Protein AF-A0A7S3X8G5-F1 (afdb_monomer)

pLDDT: mean 79.7, std 17.06, range [32.06, 96.5]

Sequence (327 aa):
LAQGASHHAYPKPAHAQDDRLRTMAAVHSAGEETVAVVGGSGEEDLMKAVREYRTDPYFCTADAASSALKWLKAKKTAVTSWPIVLAMLLAGARMSIVGDYGSDANVGLTLRQAGNPIWGTIVLSLMPLPYIALTAVLANYASKRLADRGCPRAVSKAVWVVTGVPFLLVADLYLNIRYMFTNPKSTSTYHYLHLRKITELIEALPQVLLQAYIGLRMWNPWDMFPQVRGASVNPVALLMSLLLSAMSIYDAETFVTKFARRQSGGDWRAFIGKMVHLGEGLAPSGIQEAMDKQRVAVCDFDLSGVRVREIQSLGRTVRASEAIQEV

Secondary structure (DSSP, 8-state):
--------PPPPPPGGGHHHHHHHHHHHHTTSS------SHHHHHHHHHHHHHHH-HHHHHHHHHHHHHHHHHHHHHHHHTSHHHHHHHHHHHHHHHHHHHHHHHHHHHHHHHTT-HHHHHHHHHHTTHHHHHHHHHHHHHHHHHHHTTT--HHHHHHHHHHHHHHHHHHHHHHHHHHTSSS--SSHHHHHHHHHHHHHHHHHHHHHHHHHHHHHHHHH-GGG-SPPPPSPPPPHHHHHHHHHHHHHHHHHHHHHHHHHHHHHSTT-HHHHHHHHHTTTTTSPPHHHHHHHHT-S--------TT--HHHHHHHHHHHHT-HHHHT-

Mean predicted aligned error: 11.93 Å

Radius of gyration: 26.75 Å; Cα contacts (8 Å, |Δi|>4): 257; chains: 1; bounding box: 52×82×82 Å

Organism: NCBI:txid141414

Nearest PDB structures (foldseek):
  3ogh-assembly1_A  TM=2.977E-01  e=5.020E+00  Escherichia coli O6
  7dur-assembly1_R  TM=2.139E-01  e=2.484E+00  Homo sapiens
  7evm-assembly1_R  TM=2.260E-01  e=5.020E+00  Homo sapiens

Foldseek 3Di:
DDDDDDDPDDDDPDCPPVVVVVVVVCVVVVPDDDPPDPDDDPVVVVVVVVVCCVPDPVNVVVVVVVVVVVVVVVVVLVQCLDLVNVLVVLLCVLVLVVVLLVLLLVLLVQCVVFVNNVLSVVSVVLSLQLQLVLLVLLLVVQLVVVVVVPDDSVVSSVCSNVCRSVVVVVVSVVLSVVCNRHQDQDLLSNLSVLLSLLSLLSSLVVLLVSLVVLLCQCVCVPVPHDHDHGDDDDVVSSVVSNVSSVVSVVVSVCVLQLQCCQQVVRPSVVVSNCSSNSNPLAAGPVQLVVLVSQDDPPPPDDCVPPDPSNVVSVVSNCVPRPSNVVD

Solvent-accessible surface area (backbone atoms only — not comparable to full-atom values): 18096 Å² total; per-residue (Å²): 139,88,85,83,83,79,81,81,77,76,82,77,83,78,64,77,70,55,55,58,52,49,53,53,47,50,68,62,57,64,74,79,68,81,90,73,88,74,76,79,58,66,62,54,52,50,53,48,52,53,47,51,52,70,66,35,67,67,51,54,49,50,50,51,50,52,50,50,51,51,50,50,48,52,49,50,51,57,54,55,62,36,68,66,51,38,23,49,51,42,30,48,63,40,47,44,56,59,46,47,58,51,48,45,49,49,52,14,50,48,31,36,76,22,67,37,50,68,62,12,48,51,50,53,62,35,69,56,41,25,41,51,51,48,35,60,64,32,39,67,50,53,15,47,61,42,27,79,72,76,39,58,55,70,58,30,41,55,50,41,70,73,48,28,43,66,50,50,54,53,50,48,54,51,48,39,64,75,38,26,61,46,82,61,87,48,46,45,58,43,27,43,58,51,45,51,48,51,32,38,45,72,28,32,53,62,45,37,55,50,50,52,49,50,50,50,50,71,68,28,70,90,66,77,46,82,82,73,75,60,63,78,73,60,64,66,60,54,50,52,49,40,52,51,32,51,50,50,44,52,51,34,51,52,47,51,55,54,50,13,41,30,56,46,75,52,38,54,68,64,34,50,57,27,33,53,56,31,32,62,61,44,49,57,54,69,57,54,52,52,62,74,61,64,68,77,89,80,74,91,65,90,59,90,85,60,51,72,57,19,52,54,17,38,54,40,33,54,74,66,32,64,73,61,75,77,108

Structure (mmCIF, N/CA/C/O backbone):
data_AF-A0A7S3X8G5-F1
#
_entry.id   AF-A0A7S3X8G5-F1
#
loop_
_atom_site.group_PDB
_atom_site.id
_atom_site.type_symbol
_atom_site.label_atom_id
_atom_site.label_alt_id
_atom_site.label_comp_id
_atom_site.label_asym_id
_atom_site.label_entity_id
_atom_site.label_seq_id
_atom_site.pdbx_PDB_ins_code
_atom_site.Cartn_x
_atom_site.Cartn_y
_atom_site.Cartn_z
_atom_site.occupancy
_atom_site.B_iso_or_equiv
_atom_site.auth_seq_id
_atom_site.auth_comp_id
_atom_site.auth_asym_id
_atom_site.auth_atom_id
_atom_site.pdbx_PDB_model_num
ATOM 1 N N . LEU A 1 1 ? 8.147 -10.515 54.622 1.00 42.47 1 LEU A N 1
ATOM 2 C CA . LEU A 1 1 ? 9.484 -10.558 53.993 1.00 42.47 1 LEU A CA 1
ATOM 3 C C . LEU A 1 1 ? 9.455 -9.640 52.788 1.00 42.47 1 LEU A C 1
ATOM 5 O O . LEU A 1 1 ? 8.848 -9.963 51.778 1.00 42.47 1 LEU A O 1
ATOM 9 N N . ALA A 1 2 ? 9.969 -8.434 53.005 1.00 39.06 2 ALA A N 1
ATOM 10 C CA . ALA A 1 2 ? 10.054 -7.354 52.040 1.00 39.06 2 ALA A CA 1
ATOM 11 C C . ALA A 1 2 ? 11.309 -7.519 51.174 1.00 39.06 2 ALA A C 1
ATOM 13 O O . ALA A 1 2 ? 12.349 -7.878 51.714 1.00 39.06 2 ALA A O 1
ATOM 14 N N . GLN A 1 3 ? 11.182 -7.244 49.875 1.00 33.09 3 GLN A N 1
ATOM 15 C CA . GLN A 1 3 ? 12.215 -6.925 48.871 1.00 33.09 3 GLN A CA 1
ATOM 16 C C . GLN A 1 3 ? 11.437 -6.839 47.545 1.00 33.09 3 GLN A C 1
ATOM 18 O O . GLN A 1 3 ? 10.678 -7.744 47.227 1.00 33.09 3 GLN A O 1
ATOM 23 N N . GLY A 1 4 ? 11.429 -5.776 46.751 1.00 35.31 4 GLY A N 1
ATOM 24 C CA . GLY A 1 4 ? 12.437 -4.762 46.478 1.00 35.31 4 GLY A CA 1
ATOM 25 C C . GLY A 1 4 ? 12.380 -4.548 44.963 1.00 35.31 4 GLY A C 1
ATOM 26 O O . GLY A 1 4 ? 13.260 -5.003 44.246 1.00 35.31 4 GLY A O 1
ATOM 27 N N . ALA A 1 5 ? 11.274 -3.983 44.461 1.00 33.75 5 ALA A N 1
ATOM 28 C CA . ALA A 1 5 ? 11.081 -3.754 43.032 1.00 33.75 5 ALA A CA 1
ATOM 29 C C . ALA A 1 5 ? 11.684 -2.396 42.658 1.00 33.75 5 ALA A C 1
ATOM 31 O O . ALA A 1 5 ? 11.150 -1.340 42.999 1.00 33.75 5 ALA A O 1
ATOM 32 N N . SER A 1 6 ? 12.834 -2.446 41.992 1.00 32.19 6 SER A N 1
ATOM 33 C CA . SER A 1 6 ? 13.517 -1.297 41.418 1.00 32.19 6 SER A CA 1
ATOM 34 C C . SER A 1 6 ? 12.653 -0.653 40.330 1.00 32.19 6 SER A C 1
ATOM 36 O O . SER A 1 6 ? 12.310 -1.258 39.314 1.00 32.19 6 SER A O 1
ATOM 38 N N . HIS A 1 7 ? 12.301 0.613 40.540 1.00 32.06 7 HIS A N 1
ATOM 39 C CA . HIS A 1 7 ? 11.701 1.456 39.516 1.00 32.06 7 HIS A CA 1
ATOM 40 C C . HIS A 1 7 ? 12.760 1.810 38.465 1.00 32.06 7 HIS A C 1
ATOM 42 O O . HIS A 1 7 ? 13.589 2.693 38.676 1.00 32.06 7 HIS A O 1
ATOM 48 N N . HIS A 1 8 ? 12.719 1.148 37.308 1.00 35.00 8 HIS A N 1
ATOM 49 C CA . HIS A 1 8 ? 13.376 1.659 36.108 1.00 35.00 8 HIS A CA 1
ATOM 50 C C . HIS A 1 8 ? 12.571 2.847 35.573 1.00 35.00 8 HIS A C 1
ATOM 52 O O . HIS A 1 8 ? 11.513 2.694 34.961 1.00 35.00 8 HIS A O 1
ATOM 58 N N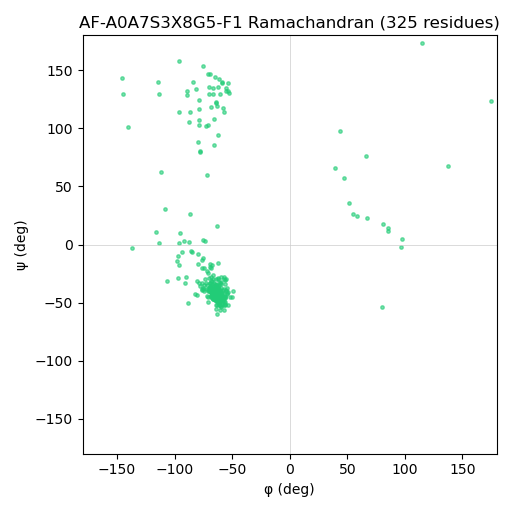 . ALA A 1 9 ? 13.074 4.048 35.854 1.00 33.50 9 ALA A N 1
ATOM 59 C CA . ALA A 1 9 ? 12.610 5.286 35.256 1.00 33.50 9 ALA A CA 1
ATOM 60 C C . ALA A 1 9 ? 12.897 5.265 33.746 1.00 33.50 9 ALA A C 1
ATOM 62 O O . ALA A 1 9 ? 14.043 5.127 33.318 1.00 33.50 9 ALA A O 1
ATOM 63 N N . TYR A 1 10 ? 11.848 5.408 32.939 1.00 32.09 10 TYR A N 1
ATOM 64 C CA . TYR A 1 10 ? 11.986 5.703 31.517 1.00 32.09 10 TYR A CA 1
ATOM 65 C C . TYR A 1 10 ? 12.583 7.111 31.350 1.00 32.09 10 TYR A C 1
ATOM 67 O O . TYR A 1 10 ? 12.112 8.042 32.014 1.00 32.09 10 TYR A O 1
ATOM 75 N N . PRO A 1 11 ? 13.575 7.313 30.465 1.00 35.84 11 PRO A N 1
ATOM 76 C CA . PRO A 1 11 ? 14.042 8.652 30.144 1.00 35.84 11 PRO A CA 1
ATOM 77 C C . PRO A 1 11 ? 12.906 9.428 29.466 1.00 35.84 11 PRO A C 1
ATOM 79 O O . PRO A 1 11 ? 12.351 8.996 28.453 1.00 35.84 11 PRO A O 1
ATOM 82 N N . LYS A 1 12 ? 12.544 10.576 30.055 1.00 39.12 12 LYS A N 1
ATOM 83 C CA . LYS A 1 12 ? 11.663 11.570 29.431 1.00 39.12 12 LYS A CA 1
ATOM 84 C C . LYS A 1 12 ? 12.257 11.966 28.069 1.00 39.12 12 LYS A C 1
ATOM 86 O O . LYS A 1 12 ? 13.448 12.279 28.019 1.00 39.12 12 LYS A O 1
ATOM 91 N N . PRO A 1 13 ? 11.471 11.991 26.981 1.00 41.75 13 PRO A N 1
ATOM 92 C CA . PRO A 1 13 ? 11.935 12.551 25.720 1.00 41.75 13 PRO A CA 1
ATOM 93 C C . PRO A 1 13 ? 12.251 14.043 25.898 1.00 41.75 13 PRO A C 1
ATOM 95 O O . PRO A 1 13 ? 11.521 1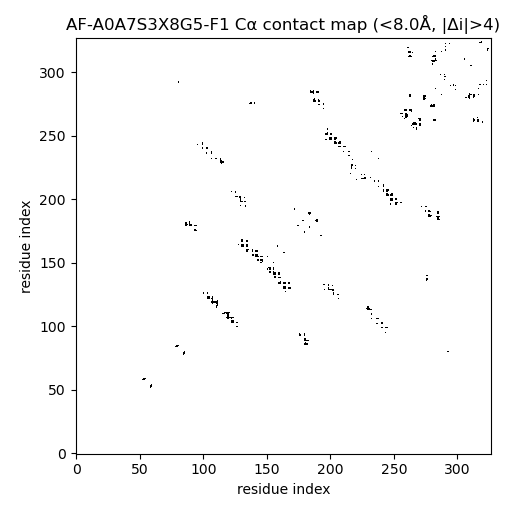4.776 26.564 1.00 41.75 13 PRO A O 1
ATOM 98 N N . ALA A 1 14 ? 13.387 14.445 25.334 1.00 41.97 14 ALA A N 1
ATOM 99 C CA . ALA A 1 14 ? 14.007 15.751 25.482 1.00 41.97 14 ALA A CA 1
ATOM 100 C C . ALA A 1 14 ? 13.108 16.919 25.027 1.00 41.97 14 ALA A C 1
ATOM 102 O O . ALA A 1 14 ? 12.450 16.867 23.989 1.00 41.97 14 ALA A O 1
ATOM 103 N N . HIS A 1 15 ? 13.167 17.998 25.809 1.00 43.31 15 HIS A N 1
ATOM 104 C CA . HIS A 1 15 ? 12.398 19.249 25.767 1.00 43.31 15 HIS A CA 1
ATOM 105 C C . HIS A 1 15 ? 12.563 20.144 24.514 1.00 43.31 15 HIS A C 1
ATOM 107 O O . HIS A 1 15 ? 12.133 21.293 24.526 1.00 43.31 15 HIS A O 1
ATOM 113 N N . ALA A 1 16 ? 13.107 19.659 23.396 1.00 46.16 16 ALA A N 1
ATOM 114 C CA . ALA A 1 16 ? 13.434 20.530 22.256 1.00 46.16 16 ALA A CA 1
ATOM 115 C C . ALA A 1 16 ? 12.208 21.105 21.508 1.00 46.16 16 ALA A C 1
ATOM 117 O O . ALA A 1 16 ? 12.325 22.100 20.795 1.00 46.16 16 ALA A O 1
ATOM 118 N N . GLN A 1 17 ? 11.024 20.502 21.660 1.00 41.72 17 GLN A N 1
ATOM 119 C CA . GLN A 1 17 ? 9.782 20.989 21.040 1.00 41.72 17 GLN A CA 1
ATOM 120 C C . GLN A 1 17 ? 8.943 21.872 21.980 1.00 41.72 17 GLN A C 1
ATOM 122 O O . GLN A 1 17 ? 8.104 22.641 21.514 1.00 41.72 17 GLN A O 1
ATOM 127 N N . ASP A 1 18 ? 9.213 21.793 23.285 1.00 44.59 18 ASP A N 1
ATOM 128 C CA . ASP A 1 18 ? 8.508 22.537 24.333 1.00 44.59 18 ASP A CA 1
ATOM 129 C C . ASP A 1 18 ? 9.026 23.981 24.433 1.00 44.59 18 ASP A C 1
ATOM 131 O O . ASP A 1 18 ? 8.248 24.900 24.674 1.00 44.59 18 ASP A O 1
ATOM 135 N N . ASP A 1 19 ? 10.311 24.217 24.145 1.00 42.78 19 ASP A N 1
ATOM 136 C CA . ASP A 1 19 ? 10.890 25.567 24.194 1.00 42.78 19 ASP A CA 1
ATOM 137 C C . ASP A 1 19 ? 10.368 26.473 23.070 1.00 42.78 19 ASP A C 1
ATOM 139 O O . ASP A 1 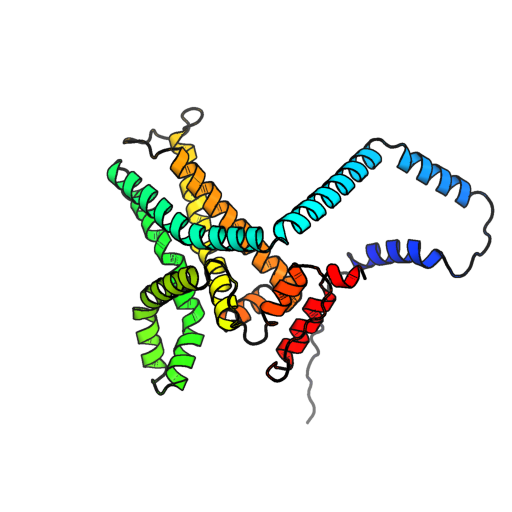19 ? 10.061 27.638 23.311 1.00 42.78 19 ASP A O 1
ATOM 143 N N . ARG A 1 20 ? 10.144 25.958 21.853 1.00 45.12 20 ARG A N 1
ATOM 144 C CA . ARG A 1 20 ? 9.548 26.764 20.767 1.00 45.12 20 ARG A CA 1
ATOM 145 C C . ARG A 1 20 ? 8.077 27.099 21.014 1.00 45.12 20 ARG A C 1
ATOM 147 O O . ARG A 1 20 ? 7.660 28.216 20.718 1.00 45.12 20 ARG A O 1
ATOM 154 N N . LEU A 1 21 ? 7.308 26.175 21.595 1.00 42.66 21 LEU A N 1
ATOM 155 C CA . LEU A 1 21 ? 5.917 26.434 21.977 1.00 42.66 21 LEU A CA 1
ATOM 156 C C . LEU A 1 21 ? 5.820 27.350 23.202 1.00 42.66 21 LEU A C 1
ATOM 158 O O . LEU A 1 21 ? 4.929 28.188 23.234 1.00 42.66 21 LEU A O 1
ATOM 162 N N . ARG A 1 22 ? 6.766 27.290 24.149 1.00 44.03 22 ARG A N 1
ATOM 163 C CA . ARG A 1 22 ? 6.877 28.275 25.237 1.00 44.03 22 ARG A CA 1
ATOM 164 C C . ARG A 1 22 ? 7.293 29.654 24.744 1.00 44.03 22 ARG A C 1
ATOM 166 O O . ARG A 1 22 ? 6.781 30.634 25.264 1.00 44.03 22 ARG A O 1
ATOM 173 N N . THR A 1 23 ? 8.141 29.747 23.719 1.00 46.59 23 THR A N 1
ATOM 174 C CA . THR A 1 23 ? 8.515 31.052 23.147 1.00 46.59 23 THR A CA 1
ATOM 175 C C . THR A 1 23 ? 7.339 31.668 22.383 1.00 46.59 23 THR A C 1
ATOM 177 O O . THR A 1 23 ? 7.070 32.852 22.533 1.00 46.59 23 THR A O 1
ATOM 180 N N . MET A 1 24 ? 6.568 30.874 21.626 1.00 39.62 24 MET A N 1
ATOM 181 C CA . MET A 1 24 ? 5.374 31.380 20.930 1.00 39.62 24 MET A CA 1
ATOM 182 C C . MET A 1 24 ? 4.187 31.643 21.869 1.00 39.62 24 MET A C 1
ATOM 184 O O . MET A 1 24 ? 3.473 32.622 21.675 1.00 39.62 24 MET A O 1
ATOM 188 N N . ALA A 1 25 ? 4.002 30.832 22.916 1.00 40.81 25 ALA A N 1
ATOM 189 C CA . ALA A 1 25 ? 3.007 31.093 23.953 1.00 40.81 25 ALA A CA 1
ATOM 190 C C . ALA A 1 25 ? 3.382 32.308 24.813 1.00 40.81 25 ALA A C 1
ATOM 192 O O . ALA A 1 25 ? 2.489 33.054 25.178 1.00 40.81 25 ALA A O 1
ATOM 193 N N . ALA A 1 26 ? 4.669 32.573 25.064 1.00 40.16 26 ALA A N 1
ATOM 194 C CA . ALA A 1 26 ? 5.109 33.800 25.734 1.00 40.16 26 ALA A CA 1
ATOM 195 C C . ALA A 1 26 ? 4.870 35.056 24.877 1.00 40.16 26 ALA A C 1
ATOM 197 O O . ALA A 1 26 ? 4.559 36.108 25.420 1.00 40.16 26 ALA A O 1
ATOM 198 N N . VAL A 1 27 ? 4.937 34.951 23.545 1.00 46.59 27 VAL A N 1
ATOM 199 C CA . VAL A 1 27 ? 4.591 36.067 22.643 1.00 46.59 27 VAL A CA 1
ATOM 200 C C . VAL A 1 27 ? 3.076 36.306 22.583 1.00 46.59 27 VAL A C 1
ATOM 202 O O . VAL A 1 27 ? 2.652 37.445 22.422 1.00 46.59 27 VAL A O 1
ATOM 205 N N . HIS A 1 28 ? 2.250 35.270 22.769 1.00 42.25 28 HIS A N 1
ATOM 206 C CA . HIS A 1 28 ? 0.788 35.410 22.785 1.00 42.25 28 HIS A CA 1
ATOM 207 C C . HIS A 1 28 ? 0.186 35.677 24.177 1.00 42.25 28 HIS A C 1
ATOM 209 O O . HIS A 1 28 ? -0.856 36.320 24.256 1.00 42.25 28 HIS A O 1
ATOM 215 N N . SER A 1 29 ? 0.819 35.233 25.269 1.00 39.72 29 SER A N 1
ATOM 216 C CA . SER A 1 29 ? 0.350 35.456 26.648 1.00 39.72 29 SER A CA 1
ATOM 217 C C . SER A 1 29 ? 0.954 36.698 27.311 1.00 39.72 29 SER A C 1
ATOM 219 O O . SER A 1 29 ? 0.519 37.064 28.396 1.00 39.72 29 SER A O 1
ATOM 221 N N . ALA A 1 30 ? 1.917 37.372 26.674 1.00 44.12 30 ALA A N 1
ATOM 222 C CA . ALA A 1 30 ? 2.366 38.708 27.082 1.00 44.12 30 ALA A CA 1
ATOM 223 C C . ALA A 1 30 ? 1.369 39.819 26.684 1.00 44.12 30 ALA A C 1
ATOM 225 O O . ALA A 1 30 ? 1.646 40.998 26.887 1.00 44.12 30 ALA A O 1
ATOM 226 N N . GLY A 1 31 ? 0.218 39.452 26.108 1.00 43.16 31 GLY A N 1
ATOM 227 C CA . GLY A 1 31 ? -0.835 40.384 25.720 1.00 43.16 31 GLY A CA 1
ATOM 228 C C . GLY A 1 31 ? -1.745 40.850 26.858 1.00 43.16 31 GLY A C 1
ATOM 229 O O . GLY A 1 31 ? -2.424 41.853 26.663 1.00 43.16 31 GLY A O 1
ATOM 230 N N . GLU A 1 32 ? -1.787 40.176 28.017 1.00 50.34 32 GLU A N 1
ATOM 231 C CA . GLU A 1 32 ? -2.853 40.461 28.999 1.00 50.34 32 GLU A CA 1
ATOM 232 C C . GLU A 1 32 ? -2.472 40.557 30.482 1.00 50.34 32 GLU A C 1
ATOM 234 O O . GLU A 1 32 ? -3.331 40.960 31.259 1.00 50.34 32 GLU A O 1
ATOM 239 N N . GLU A 1 33 ? -1.228 40.339 30.924 1.00 47.03 33 GLU A N 1
ATOM 240 C CA . GLU A 1 33 ? -0.902 40.623 32.333 1.00 47.03 33 GLU A CA 1
ATOM 241 C C . GLU A 1 33 ? 0.523 41.156 32.539 1.00 47.03 33 GLU A C 1
ATOM 243 O O . GLU A 1 33 ? 1.494 40.601 32.035 1.00 47.03 33 GLU A O 1
ATOM 248 N N . THR A 1 34 ? 0.579 42.272 33.282 1.00 41.41 34 THR A N 1
ATOM 249 C CA . THR A 1 34 ? 1.734 43.062 33.754 1.00 41.41 34 THR A CA 1
ATOM 250 C C . THR A 1 34 ? 2.597 43.795 32.716 1.00 41.41 34 THR A C 1
ATOM 252 O O . THR A 1 34 ? 3.775 43.512 32.504 1.00 41.41 34 THR A O 1
ATOM 255 N N . VAL A 1 35 ? 2.049 44.912 32.219 1.00 41.59 35 VAL A N 1
ATOM 256 C CA . VAL A 1 35 ? 2.829 46.070 31.748 1.00 41.59 35 VAL A CA 1
ATOM 257 C C . VAL A 1 35 ? 3.552 46.703 32.946 1.00 41.59 35 VAL A C 1
ATOM 259 O O . VAL A 1 35 ? 3.067 47.638 33.581 1.00 41.59 35 VAL A O 1
ATOM 262 N N . ALA A 1 36 ? 4.729 46.175 33.278 1.00 42.06 36 ALA A N 1
ATOM 263 C CA . ALA A 1 36 ? 5.750 46.957 33.958 1.00 42.06 36 ALA A CA 1
ATOM 264 C C . ALA A 1 36 ? 6.425 47.831 32.895 1.00 42.06 36 ALA A C 1
ATOM 266 O O . ALA A 1 36 ? 7.155 47.339 32.037 1.00 42.06 36 ALA A O 1
ATOM 267 N N . VAL A 1 37 ? 6.123 49.129 32.935 1.00 48.62 37 VAL A N 1
ATOM 268 C CA . VAL A 1 37 ? 6.710 50.159 32.074 1.00 48.62 37 VAL A CA 1
ATOM 269 C C . VAL A 1 37 ? 8.218 50.227 32.340 1.00 48.62 37 VAL A C 1
ATOM 271 O O . VAL A 1 37 ? 8.671 50.904 33.260 1.00 48.62 37 VAL A O 1
ATOM 274 N N . VAL A 1 38 ? 8.999 49.509 31.533 1.00 43.53 38 VAL A N 1
ATOM 275 C CA . VAL A 1 38 ? 10.427 49.768 31.329 1.00 43.53 38 VAL A CA 1
ATOM 276 C C . VAL A 1 38 ? 10.523 50.606 30.059 1.00 43.53 38 VAL A C 1
ATOM 278 O O . VAL A 1 38 ? 10.113 50.178 28.984 1.00 43.53 38 VAL A O 1
ATOM 281 N N . GLY A 1 39 ? 10.960 51.852 30.221 1.00 42.06 39 GLY A N 1
ATOM 282 C CA . GLY A 1 39 ? 10.804 52.908 29.229 1.00 42.06 39 GLY A CA 1
ATOM 283 C C . GLY A 1 39 ? 11.551 52.711 27.904 1.00 42.06 39 GLY A C 1
ATOM 284 O O . GLY A 1 39 ? 12.696 52.273 27.864 1.00 42.06 39 GLY A O 1
ATOM 285 N N . GLY A 1 40 ? 10.900 53.168 26.834 1.00 55.50 40 GLY A N 1
ATOM 286 C CA . GLY A 1 40 ? 11.496 53.962 25.754 1.00 55.50 40 GLY A CA 1
ATOM 287 C C . GLY A 1 40 ? 12.287 53.236 24.667 1.00 55.50 40 GLY A C 1
ATOM 288 O O . GLY A 1 40 ? 11.990 53.439 23.498 1.00 55.50 40 GLY A O 1
ATOM 289 N N . SER A 1 41 ? 13.283 52.413 25.001 1.00 59.59 41 SER A N 1
ATOM 290 C CA . SER A 1 41 ? 14.211 51.874 23.987 1.00 59.59 41 SER A CA 1
ATOM 291 C C . SER A 1 41 ? 13.778 50.532 23.390 1.00 59.59 41 SER A C 1
ATOM 293 O O . SER A 1 41 ? 13.999 50.279 22.211 1.00 59.59 41 SER A O 1
ATOM 295 N N . GLY A 1 42 ? 13.110 49.677 24.172 1.00 64.06 42 GLY A N 1
ATOM 296 C CA . GLY A 1 42 ? 12.709 48.341 23.711 1.00 64.06 42 GLY A CA 1
ATOM 297 C C . GLY A 1 42 ? 11.595 48.348 22.660 1.00 64.06 42 GLY A C 1
ATOM 298 O O . GLY A 1 42 ? 11.539 47.458 21.814 1.00 64.06 42 GLY A O 1
ATOM 299 N N . GLU A 1 43 ? 10.722 49.356 22.685 1.00 72.94 43 GLU A N 1
ATOM 300 C CA . GLU A 1 43 ? 9.611 49.473 21.735 1.00 72.94 43 GLU A CA 1
ATOM 301 C C . GLU A 1 43 ? 10.089 49.963 20.361 1.00 72.94 43 GLU A C 1
ATOM 303 O O . GLU A 1 43 ? 9.656 49.439 19.334 1.00 72.94 43 GLU A O 1
ATOM 308 N N . GLU A 1 44 ? 11.047 50.896 20.327 1.00 79.50 44 GLU A N 1
ATOM 309 C CA . GLU A 1 44 ? 11.676 51.350 19.083 1.00 79.50 44 GLU A CA 1
ATOM 310 C C . GLU A 1 44 ? 12.516 50.246 18.432 1.00 79.50 44 GLU A C 1
ATOM 312 O O . GLU A 1 44 ? 12.412 50.038 17.221 1.00 79.50 44 GLU A O 1
ATOM 317 N N . ASP A 1 45 ? 13.276 49.484 19.224 1.00 78.44 45 ASP A N 1
ATOM 318 C CA . ASP A 1 45 ? 14.068 48.355 18.728 1.00 78.44 45 ASP A CA 1
ATOM 319 C C . ASP A 1 45 ? 13.178 47.217 18.202 1.00 78.44 45 ASP A C 1
ATOM 321 O O . ASP A 1 45 ? 13.450 46.656 17.136 1.00 78.44 45 ASP A O 1
ATOM 325 N N . LEU A 1 46 ? 12.063 46.919 18.879 1.00 74.81 46 LEU A N 1
ATOM 326 C CA . LEU A 1 46 ? 11.068 45.957 18.398 1.00 74.81 46 LEU A CA 1
ATOM 327 C C . LEU A 1 46 ? 10.406 46.440 17.101 1.00 74.81 46 LEU A C 1
ATOM 329 O O . LEU A 1 46 ? 10.289 45.676 16.143 1.00 74.81 46 LEU A O 1
ATOM 333 N N . MET A 1 47 ? 10.004 47.712 17.033 1.00 80.19 47 MET A N 1
ATOM 334 C CA . MET A 1 47 ? 9.404 48.301 15.832 1.00 80.19 47 MET A CA 1
ATOM 335 C C . MET A 1 47 ? 10.382 48.329 14.658 1.00 80.19 47 MET A C 1
ATOM 337 O O . MET A 1 47 ? 9.975 48.100 13.516 1.00 80.19 47 MET A O 1
ATOM 341 N N . LYS A 1 48 ? 11.672 48.561 14.919 1.00 84.25 48 LYS A N 1
ATOM 342 C CA . LYS A 1 48 ? 12.732 48.488 13.912 1.00 84.25 48 LYS A CA 1
ATOM 343 C C . LYS A 1 48 ? 12.953 47.054 13.435 1.00 84.25 48 LYS A C 1
ATOM 345 O O . LYS A 1 48 ? 12.965 46.841 12.227 1.00 84.25 48 LYS A O 1
ATOM 350 N N . ALA A 1 49 ? 13.007 46.075 14.338 1.00 76.94 49 ALA A N 1
ATOM 351 C CA . ALA A 1 49 ? 13.123 44.659 13.987 1.00 76.94 49 ALA A CA 1
ATOM 352 C C . ALA A 1 49 ? 11.910 44.152 13.184 1.00 76.94 49 ALA A C 1
ATOM 354 O O . ALA A 1 49 ? 12.073 43.443 12.195 1.00 76.94 49 ALA A O 1
ATOM 355 N N . VAL A 1 50 ? 10.687 44.562 13.544 1.00 77.25 50 VAL A N 1
ATOM 356 C CA . VAL A 1 50 ? 9.467 44.252 12.776 1.00 77.25 50 VAL A CA 1
ATOM 357 C C . VAL A 1 50 ? 9.497 44.919 11.401 1.00 77.25 50 VAL A C 1
ATOM 359 O O . VAL A 1 50 ? 9.052 44.324 10.418 1.00 77.25 50 VAL A O 1
ATOM 362 N N . ARG A 1 51 ? 10.018 46.148 11.305 1.00 83.88 51 ARG A N 1
ATOM 363 C CA . ARG A 1 51 ? 10.149 46.861 10.031 1.00 83.88 51 ARG A CA 1
ATOM 364 C C . ARG A 1 51 ? 11.183 46.184 9.132 1.00 83.88 51 ARG A C 1
ATOM 366 O O . ARG A 1 51 ? 10.851 45.920 7.984 1.00 83.88 51 ARG A O 1
ATOM 373 N N . GLU A 1 52 ? 12.352 45.830 9.665 1.00 81.50 52 GLU A N 1
ATOM 374 C CA . GLU A 1 52 ? 13.396 45.073 8.961 1.00 81.50 52 GLU A CA 1
ATOM 375 C C . GLU A 1 52 ? 12.874 43.709 8.491 1.00 81.50 52 GLU A C 1
ATOM 377 O O . GLU A 1 52 ? 12.990 43.393 7.308 1.00 81.50 52 GLU A O 1
ATOM 382 N N . TYR A 1 53 ? 12.180 42.968 9.363 1.00 74.88 53 TYR A N 1
ATOM 383 C CA . TYR A 1 53 ? 11.529 41.697 9.030 1.00 74.88 53 TYR A CA 1
ATOM 384 C C . TYR A 1 53 ? 10.508 41.831 7.890 1.00 74.88 53 TYR A C 1
ATOM 386 O O . TYR A 1 53 ? 10.466 40.996 6.992 1.00 74.88 53 TYR A O 1
ATOM 394 N N . ARG A 1 54 ? 9.699 42.900 7.889 1.00 74.69 54 ARG A N 1
ATOM 395 C CA . ARG A 1 54 ? 8.709 43.167 6.830 1.00 74.69 54 ARG A CA 1
ATOM 396 C C . ARG A 1 54 ? 9.319 43.662 5.520 1.00 74.69 54 ARG A C 1
ATOM 398 O O . ARG A 1 54 ? 8.639 43.608 4.500 1.00 74.69 54 ARG A O 1
ATOM 405 N N . THR A 1 55 ? 10.539 44.192 5.546 1.00 83.56 55 THR A N 1
ATOM 406 C CA . THR A 1 55 ? 11.232 44.696 4.349 1.00 83.56 55 THR A CA 1
ATOM 407 C C . THR A 1 55 ? 12.220 43.704 3.751 1.00 83.56 55 THR A C 1
ATOM 409 O O . THR A 1 55 ? 12.652 43.911 2.619 1.00 83.56 55 THR A O 1
ATOM 412 N N . ASP A 1 56 ? 12.584 42.645 4.475 1.00 83.81 56 ASP A N 1
ATOM 413 C CA . ASP A 1 56 ? 13.488 41.617 3.972 1.00 83.81 56 ASP A CA 1
ATOM 414 C C . ASP A 1 56 ? 12.806 40.810 2.843 1.00 83.81 56 ASP A C 1
ATOM 416 O O . ASP A 1 56 ? 11.794 40.130 3.073 1.00 83.81 56 ASP A O 1
ATOM 420 N N . PRO A 1 57 ? 13.361 40.829 1.616 1.00 83.00 57 PRO A N 1
ATOM 421 C CA . PRO A 1 57 ? 12.823 40.080 0.484 1.00 83.00 57 PRO A CA 1
ATOM 422 C C . PRO A 1 57 ? 12.698 38.576 0.760 1.00 83.00 57 PRO A C 1
ATOM 424 O O . PRO A 1 57 ? 11.804 37.916 0.221 1.00 83.00 57 PRO A O 1
ATOM 427 N N . TYR A 1 58 ? 13.575 38.013 1.595 1.00 79.50 58 TYR A N 1
ATOM 428 C CA . TYR A 1 58 ? 13.550 36.596 1.938 1.00 79.50 58 TYR A CA 1
ATOM 429 C C . TYR A 1 58 ? 12.322 36.237 2.782 1.00 79.50 58 TYR A C 1
ATOM 431 O O . TYR A 1 58 ? 11.633 35.261 2.485 1.00 79.50 58 TYR A O 1
ATOM 439 N N . PHE A 1 59 ? 11.981 37.048 3.787 1.00 75.75 59 PHE A N 1
ATOM 440 C CA . PHE A 1 59 ? 10.792 36.800 4.607 1.00 75.75 59 PHE A CA 1
ATOM 441 C C . PHE A 1 59 ? 9.503 37.039 3.823 1.00 75.75 59 PHE A C 1
ATOM 443 O O . PHE A 1 59 ? 8.602 36.204 3.880 1.00 75.75 59 PHE A O 1
ATOM 450 N N . CYS A 1 60 ? 9.438 38.081 2.988 1.00 78.50 60 CYS A N 1
ATOM 451 C CA . CYS A 1 60 ? 8.278 38.298 2.121 1.00 78.50 60 CYS A CA 1
ATOM 452 C C . CYS A 1 60 ? 8.054 37.140 1.132 1.00 78.50 60 CYS A C 1
ATOM 454 O O . CYS A 1 60 ? 6.913 36.738 0.898 1.00 78.50 60 CYS A O 1
ATOM 456 N N . THR A 1 61 ? 9.124 36.578 0.556 1.00 82.88 61 THR A N 1
ATOM 457 C CA . THR A 1 61 ? 9.020 35.428 -0.361 1.00 82.88 61 THR A CA 1
ATOM 458 C C . THR A 1 61 ? 8.659 34.137 0.369 1.00 82.88 61 THR A C 1
ATOM 460 O O . THR A 1 61 ? 7.828 33.376 -0.131 1.00 82.88 61 THR A O 1
ATOM 463 N N . ALA A 1 62 ? 9.196 33.908 1.569 1.00 81.31 62 ALA A N 1
ATOM 464 C CA . ALA A 1 62 ? 8.816 32.781 2.419 1.00 81.31 62 ALA A CA 1
ATOM 465 C C . ALA A 1 62 ? 7.345 32.862 2.872 1.00 81.31 62 ALA A C 1
ATOM 467 O O . ALA A 1 62 ? 6.626 31.860 2.811 1.00 81.31 62 ALA A O 1
ATOM 468 N N . ASP A 1 63 ? 6.860 34.046 3.251 1.00 80.88 63 ASP A N 1
ATOM 469 C CA . ASP A 1 63 ? 5.466 34.276 3.643 1.00 80.88 63 ASP A CA 1
ATOM 470 C C . ASP A 1 63 ? 4.504 34.148 2.460 1.00 80.88 63 ASP A C 1
ATOM 472 O O . ASP A 1 63 ? 3.448 33.518 2.584 1.00 80.88 63 ASP A O 1
ATOM 476 N N . ALA A 1 64 ? 4.881 34.664 1.289 1.00 83.50 64 ALA A N 1
ATOM 477 C CA . ALA A 1 64 ? 4.123 34.470 0.058 1.00 83.50 64 ALA A CA 1
ATOM 478 C C . ALA A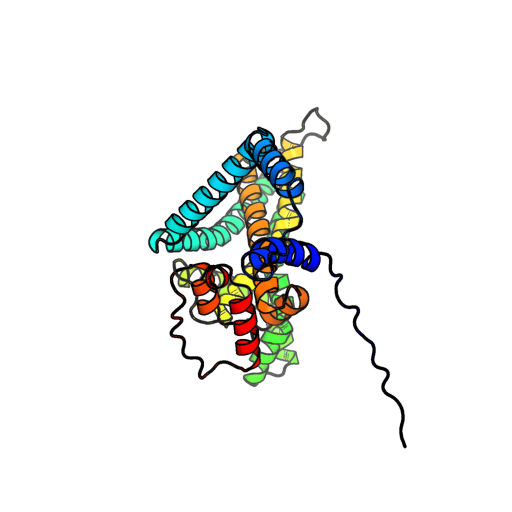 1 64 ? 4.057 32.984 -0.329 1.00 83.50 64 ALA A C 1
ATOM 480 O O . ALA A 1 64 ? 2.978 32.478 -0.644 1.00 83.50 64 ALA A O 1
ATOM 481 N N . ALA A 1 65 ? 5.175 32.254 -0.241 1.00 84.56 65 ALA A N 1
ATOM 482 C CA . ALA A 1 65 ? 5.218 30.818 -0.503 1.00 84.56 65 ALA A CA 1
ATOM 483 C C . ALA A 1 65 ? 4.375 30.027 0.508 1.00 84.56 65 ALA A C 1
ATOM 485 O O . ALA A 1 65 ? 3.621 29.133 0.118 1.00 84.56 65 ALA A O 1
ATOM 486 N N . SER A 1 66 ? 4.440 30.369 1.798 1.00 83.12 66 SER A N 1
ATOM 487 C CA . SER A 1 66 ? 3.637 29.712 2.834 1.00 83.12 66 SER A CA 1
ATOM 488 C C . SER A 1 66 ? 2.140 29.979 2.645 1.00 83.12 66 SER A C 1
ATOM 490 O O . SER A 1 66 ? 1.329 29.059 2.769 1.00 83.12 66 SER A O 1
ATOM 492 N N . SER A 1 67 ? 1.769 31.201 2.256 1.00 83.62 67 SER A N 1
ATOM 493 C CA . SER A 1 67 ? 0.393 31.594 1.942 1.00 83.62 67 SER A CA 1
ATOM 494 C C . SER A 1 67 ? -0.124 30.884 0.691 1.00 83.62 67 SER A C 1
ATOM 496 O O . SER A 1 67 ? -1.230 30.341 0.704 1.00 83.62 67 SER A O 1
ATOM 498 N N . ALA A 1 68 ? 0.695 30.792 -0.360 1.00 84.44 68 ALA A N 1
ATOM 499 C CA . ALA A 1 68 ? 0.377 30.032 -1.565 1.00 84.44 68 ALA A CA 1
ATOM 500 C C . ALA A 1 68 ? 0.199 28.538 -1.257 1.00 84.44 68 ALA A C 1
ATOM 502 O O . ALA A 1 68 ? -0.768 27.927 -1.706 1.00 84.44 68 ALA A O 1
ATOM 503 N N . LEU A 1 69 ? 1.069 27.950 -0.428 1.00 84.88 69 LEU A N 1
ATOM 504 C CA . LEU A 1 69 ? 0.941 26.564 0.025 1.00 84.88 69 LEU A CA 1
ATOM 505 C C . LEU A 1 69 ? -0.331 26.342 0.849 1.00 84.88 69 LEU A C 1
ATOM 507 O O . LEU A 1 69 ? -1.010 25.336 0.646 1.00 84.88 69 LEU A O 1
ATOM 511 N N . LYS A 1 70 ? -0.684 27.264 1.753 1.00 80.75 70 LYS A N 1
ATOM 512 C CA . LYS A 1 70 ? -1.946 27.213 2.510 1.00 80.75 70 LYS A CA 1
ATOM 513 C C . LYS A 1 70 ? -3.150 27.278 1.573 1.00 80.75 70 LYS A C 1
ATOM 515 O O . LYS A 1 70 ? -4.053 26.455 1.694 1.00 80.75 70 LYS A O 1
ATOM 520 N N . TRP A 1 71 ? -3.139 28.188 0.600 1.00 83.25 71 TRP A N 1
ATOM 521 C CA . TRP A 1 71 ? -4.201 28.307 -0.398 1.00 83.25 71 TRP A CA 1
ATOM 522 C C . TRP A 1 71 ? -4.321 27.051 -1.269 1.00 83.25 71 TRP A C 1
ATOM 524 O O . TRP A 1 71 ? -5.424 26.538 -1.454 1.00 83.25 71 TRP A O 1
ATOM 534 N N . LEU A 1 72 ? -3.199 26.498 -1.742 1.00 82.50 72 LEU A N 1
ATOM 535 C CA . LEU A 1 72 ? -3.165 25.248 -2.505 1.00 82.50 72 LEU A CA 1
ATOM 536 C C . LEU A 1 72 ? -3.679 24.070 -1.679 1.00 82.50 72 LEU A C 1
ATOM 538 O O . LEU A 1 72 ? -4.457 23.267 -2.190 1.00 82.50 72 LEU A O 1
ATOM 542 N N . LYS A 1 73 ? -3.298 23.976 -0.399 1.00 77.81 73 LYS A N 1
ATOM 543 C CA . LYS A 1 73 ? -3.836 22.972 0.527 1.00 77.81 73 LYS A CA 1
ATOM 544 C C . LYS A 1 73 ? -5.342 23.138 0.694 1.00 77.81 73 LYS A C 1
ATOM 546 O O . LYS A 1 73 ? -6.059 22.165 0.511 1.00 77.81 73 LYS A O 1
ATOM 551 N N . ALA A 1 74 ? -5.831 24.352 0.943 1.00 76.38 74 ALA A N 1
ATOM 552 C CA . ALA A 1 74 ? -7.260 24.624 1.085 1.00 76.38 74 ALA A CA 1
ATOM 553 C C . ALA A 1 74 ? -8.043 24.280 -0.193 1.00 76.38 74 ALA A C 1
ATOM 555 O O . ALA A 1 74 ? -9.089 23.636 -0.126 1.00 76.38 74 ALA A O 1
ATOM 556 N N . LYS A 1 75 ? -7.517 24.636 -1.373 1.00 83.00 75 LYS A N 1
ATOM 557 C CA . LYS A 1 75 ? -8.102 24.274 -2.672 1.00 83.00 75 LYS A CA 1
ATOM 558 C C . LYS A 1 75 ? -8.090 22.769 -2.907 1.00 83.00 75 LYS A C 1
ATOM 560 O O . LYS A 1 75 ? -9.119 22.226 -3.300 1.00 83.00 75 LYS A O 1
ATOM 565 N N . LYS A 1 76 ? -6.971 22.093 -2.627 1.00 79.69 76 LYS A N 1
ATOM 566 C CA . LYS A 1 76 ? -6.869 20.632 -2.689 1.00 79.69 76 LYS A CA 1
ATOM 567 C C . LYS A 1 76 ? -7.925 20.000 -1.790 1.00 79.69 76 LYS A C 1
ATOM 569 O O . LYS A 1 76 ? -8.716 19.218 -2.296 1.00 79.69 76 LYS A O 1
ATOM 574 N N . THR A 1 77 ? -8.004 20.401 -0.521 1.00 76.25 77 THR A N 1
ATOM 575 C CA . THR A 1 77 ? -9.000 19.907 0.440 1.00 76.25 77 THR A CA 1
ATOM 576 C C . THR A 1 77 ? -10.423 20.141 -0.060 1.00 76.25 77 THR A C 1
ATOM 578 O O . THR A 1 77 ? -11.236 19.219 -0.036 1.00 76.25 77 THR A O 1
ATOM 581 N N . ALA A 1 78 ? -10.722 21.333 -0.584 1.00 77.56 78 ALA A N 1
ATOM 582 C CA . ALA A 1 78 ? -12.035 21.655 -1.132 1.00 77.56 78 ALA A CA 1
ATOM 583 C C . ALA A 1 78 ? -12.410 20.732 -2.302 1.00 77.56 78 ALA A C 1
ATOM 585 O O . ALA A 1 78 ? -13.504 20.171 -2.301 1.00 77.56 78 ALA A O 1
ATOM 586 N N . VAL A 1 79 ? -11.498 20.509 -3.252 1.00 80.62 79 VAL A N 1
ATOM 587 C CA . VAL A 1 79 ? -11.720 19.608 -4.395 1.00 80.62 79 VAL A CA 1
ATOM 588 C C . VAL A 1 79 ? -11.841 18.152 -3.938 1.00 80.62 79 VAL A C 1
ATOM 590 O O . VAL A 1 79 ? -12.787 17.466 -4.315 1.00 80.62 79 VAL A O 1
ATOM 593 N N . THR A 1 80 ? -10.943 17.676 -3.072 1.00 77.12 80 THR A N 1
ATOM 594 C CA . THR A 1 80 ? -10.970 16.293 -2.567 1.00 77.12 80 THR A CA 1
ATOM 595 C C . THR A 1 80 ? -12.147 16.015 -1.633 1.00 77.12 80 THR A C 1
ATOM 597 O O . THR A 1 80 ? -12.474 14.855 -1.397 1.00 77.12 80 THR A O 1
ATOM 600 N N . SER A 1 81 ? -12.799 17.057 -1.106 1.00 73.88 81 SER A N 1
ATOM 601 C CA . SER A 1 81 ? -14.006 16.923 -0.282 1.00 73.88 81 SER A CA 1
ATOM 602 C C . SER A 1 81 ? -15.267 16.620 -1.095 1.00 73.88 81 SER A C 1
ATOM 604 O O . SER A 1 81 ? -16.288 16.246 -0.517 1.00 73.88 81 SER A O 1
ATOM 606 N N . TRP A 1 82 ? -15.229 16.765 -2.425 1.00 82.69 82 TRP A N 1
ATOM 607 C CA . TRP A 1 82 ? -16.381 16.460 -3.268 1.00 82.69 82 TRP A CA 1
ATOM 608 C C . TRP A 1 82 ? -16.627 14.945 -3.294 1.00 82.69 82 TRP A C 1
ATOM 610 O O . TRP A 1 82 ? -15.697 14.198 -3.604 1.00 82.69 82 TRP A O 1
ATOM 620 N N . PRO A 1 83 ? -17.861 14.464 -3.037 1.00 82.94 83 PRO A N 1
ATOM 621 C CA . PRO A 1 83 ? -18.148 13.029 -2.965 1.00 82.94 83 PRO A CA 1
ATOM 622 C C . PRO A 1 83 ? -17.740 12.268 -4.227 1.00 82.94 83 PRO A C 1
ATOM 624 O O . PRO A 1 83 ? -17.193 11.174 -4.138 1.00 82.94 83 PRO A O 1
ATOM 627 N N . ILE A 1 84 ? -17.959 12.876 -5.396 1.00 86.00 84 ILE A N 1
ATOM 628 C CA . ILE A 1 84 ? -17.597 12.301 -6.694 1.00 86.00 84 ILE A CA 1
ATOM 629 C C . ILE A 1 84 ? -16.075 12.198 -6.835 1.00 86.00 84 ILE A C 1
ATOM 631 O O . ILE A 1 84 ? -15.572 11.144 -7.206 1.00 86.00 84 ILE A O 1
ATOM 635 N N . VAL A 1 85 ? -15.334 13.259 -6.498 1.00 83.69 85 VAL A N 1
ATOM 636 C CA . VAL A 1 85 ? -13.864 13.255 -6.563 1.00 83.69 85 VAL A CA 1
ATOM 637 C C . VAL A 1 85 ? -13.298 12.216 -5.604 1.00 83.69 85 VAL A C 1
ATOM 639 O O . VAL A 1 85 ? -12.425 11.447 -5.984 1.00 83.69 85 VAL A O 1
ATOM 642 N N . LEU A 1 86 ? -13.829 12.133 -4.384 1.00 81.56 86 LEU A N 1
ATOM 643 C CA . LEU A 1 86 ? -13.424 11.116 -3.423 1.00 81.56 86 LEU A CA 1
ATOM 644 C C . LEU A 1 86 ? -13.708 9.701 -3.941 1.00 81.56 86 LEU A C 1
ATOM 646 O O . LEU A 1 86 ? -12.836 8.842 -3.856 1.00 81.56 86 LEU A O 1
ATOM 650 N N . ALA A 1 87 ? -14.894 9.459 -4.503 1.00 83.88 87 ALA A N 1
ATOM 651 C CA . ALA A 1 87 ? -15.245 8.170 -5.092 1.00 83.88 87 ALA A CA 1
ATOM 652 C C . ALA A 1 87 ? -14.316 7.809 -6.262 1.00 83.88 87 ALA A C 1
ATOM 654 O O . ALA A 1 87 ? -13.902 6.659 -6.366 1.00 83.88 87 ALA A O 1
ATOM 655 N N . MET A 1 88 ? -13.938 8.780 -7.100 1.00 86.00 88 MET A N 1
ATOM 656 C CA . MET A 1 88 ? -12.969 8.582 -8.184 1.00 86.00 88 MET A CA 1
ATOM 657 C C . MET A 1 88 ? -11.553 8.324 -7.664 1.00 86.00 88 MET A C 1
ATOM 659 O O . MET A 1 88 ? -10.871 7.458 -8.196 1.00 86.00 88 MET A O 1
ATOM 663 N N . LEU A 1 89 ? -11.106 9.034 -6.625 1.00 84.69 89 LEU A N 1
ATOM 664 C CA . LEU A 1 89 ? -9.801 8.803 -5.998 1.00 84.69 89 LEU A CA 1
ATOM 665 C C . LEU A 1 89 ? -9.735 7.418 -5.353 1.00 84.69 89 LEU A C 1
ATOM 667 O O . LEU A 1 89 ? -8.736 6.720 -5.504 1.00 84.69 89 LEU A O 1
ATOM 671 N N . LEU A 1 90 ? -10.811 7.002 -4.678 1.00 83.88 90 LEU A N 1
ATOM 672 C CA . LEU A 1 90 ? -10.943 5.649 -4.146 1.00 83.88 90 LEU A CA 1
ATOM 673 C C . LEU A 1 90 ? -10.910 4.629 -5.282 1.00 83.88 90 LEU A C 1
ATOM 675 O O . LEU A 1 90 ? -10.083 3.727 -5.244 1.00 83.88 90 LEU A O 1
ATOM 679 N N . ALA A 1 91 ? -11.724 4.811 -6.320 1.00 87.25 91 ALA A N 1
ATOM 680 C CA . ALA A 1 91 ? -11.742 3.915 -7.468 1.00 87.25 91 ALA A CA 1
ATOM 681 C C . ALA A 1 91 ? -10.374 3.832 -8.151 1.00 87.25 91 ALA A C 1
ATOM 683 O O . ALA A 1 91 ? -9.924 2.740 -8.475 1.00 87.25 91 ALA A O 1
ATOM 684 N N . GLY A 1 92 ? -9.678 4.959 -8.302 1.00 85.38 92 GLY A N 1
ATOM 685 C CA . GLY A 1 92 ? -8.315 5.021 -8.819 1.00 85.38 92 GLY A CA 1
ATOM 686 C C . GLY A 1 92 ? -7.338 4.226 -7.958 1.00 85.38 92 GLY A C 1
ATOM 687 O O . GLY A 1 92 ? -6.615 3.396 -8.491 1.00 85.38 92 GLY A O 1
ATOM 688 N N . ALA A 1 93 ? -7.375 4.396 -6.633 1.00 83.88 93 ALA A N 1
ATOM 689 C CA . ALA A 1 93 ? -6.529 3.648 -5.700 1.00 83.88 93 ALA A CA 1
ATOM 690 C C . ALA A 1 93 ? -6.858 2.142 -5.637 1.00 83.88 93 ALA A C 1
ATOM 692 O O . ALA A 1 93 ? -6.006 1.332 -5.285 1.00 83.88 93 ALA A O 1
ATOM 693 N N . ARG A 1 94 ? -8.099 1.743 -5.945 1.00 87.31 94 ARG A N 1
ATOM 694 C CA . ARG A 1 94 ? -8.512 0.328 -6.019 1.00 87.31 94 ARG A CA 1
ATOM 695 C C . ARG A 1 94 ? -8.146 -0.291 -7.367 1.00 87.31 94 ARG A C 1
ATOM 697 O O . ARG A 1 94 ? -7.628 -1.403 -7.405 1.00 87.31 94 ARG A O 1
ATOM 704 N N . MET A 1 95 ? -8.357 0.444 -8.463 1.00 86.75 95 MET A N 1
ATOM 705 C CA . MET A 1 95 ? -7.912 0.046 -9.801 1.00 86.75 95 MET A CA 1
ATOM 706 C C . MET A 1 95 ? -6.397 -0.032 -9.878 1.00 86.75 95 MET A C 1
ATOM 708 O O . MET A 1 95 ? -5.896 -0.907 -10.574 1.00 86.75 95 MET A O 1
ATOM 712 N N . SER A 1 96 ? -5.671 0.857 -9.192 1.00 84.69 96 SER A N 1
ATOM 713 C CA . SER A 1 96 ? -4.212 0.881 -9.251 1.00 84.69 96 SER A CA 1
ATOM 714 C C . SER A 1 96 ? -3.620 -0.423 -8.751 1.00 84.69 96 SER A C 1
ATOM 716 O O . SER A 1 96 ? -2.650 -0.858 -9.336 1.00 84.69 96 SER A O 1
ATOM 718 N N . ILE A 1 97 ? -4.234 -1.096 -7.770 1.00 82.19 97 ILE A N 1
ATOM 719 C CA . ILE A 1 97 ? -3.786 -2.424 -7.321 1.00 82.19 97 ILE A CA 1
ATOM 720 C C . ILE A 1 97 ? -3.840 -3.414 -8.490 1.00 82.19 97 ILE A C 1
ATOM 722 O O . ILE A 1 97 ? -2.840 -4.030 -8.832 1.00 82.19 97 ILE A O 1
ATOM 726 N N . VAL A 1 98 ? -4.991 -3.541 -9.155 1.00 84.88 98 VAL A N 1
ATOM 727 C CA . VAL A 1 98 ? -5.135 -4.457 -10.303 1.00 84.88 98 VAL A CA 1
ATOM 728 C C . VAL A 1 98 ? -4.228 -4.038 -11.466 1.00 84.88 98 VAL A C 1
ATOM 730 O O . VAL A 1 98 ? -3.655 -4.887 -12.147 1.00 84.88 98 VAL A O 1
ATOM 733 N N . GLY A 1 99 ? -4.091 -2.729 -11.679 1.00 85.75 99 GLY A N 1
ATOM 734 C CA . GLY A 1 99 ? -3.236 -2.138 -12.700 1.00 85.75 99 GLY A CA 1
ATOM 735 C C . GLY A 1 99 ? -1.750 -2.401 -12.469 1.00 85.75 99 GLY A C 1
ATOM 736 O O . GLY A 1 99 ? -1.063 -2.701 -13.438 1.00 85.75 99 GLY A O 1
ATOM 737 N N . ASP A 1 100 ? -1.277 -2.346 -11.223 1.00 85.50 100 ASP A N 1
ATOM 738 C CA . ASP A 1 100 ? 0.112 -2.619 -10.830 1.00 85.50 100 ASP A CA 1
ATOM 739 C C . ASP A 1 100 ? 0.445 -4.083 -11.140 1.00 85.50 100 ASP A C 1
ATOM 741 O O . ASP A 1 100 ? 1.250 -4.357 -12.026 1.00 85.50 100 ASP A O 1
ATOM 745 N N . TYR A 1 101 ? -0.343 -5.027 -10.604 1.00 88.12 101 TYR A N 1
ATOM 746 C CA . TYR A 1 101 ? -0.193 -6.461 -10.897 1.00 88.12 101 TYR A CA 1
ATOM 747 C C . TYR A 1 101 ? -0.224 -6.773 -12.402 1.00 88.12 101 TYR A C 1
ATOM 749 O O . TYR A 1 101 ? 0.547 -7.604 -12.890 1.00 88.12 101 TYR A O 1
ATOM 757 N N . GLY A 1 102 ? -1.119 -6.124 -13.154 1.00 89.88 102 GLY A N 1
ATOM 758 C CA . GLY A 1 102 ? -1.199 -6.283 -14.606 1.00 89.88 102 GLY A CA 1
ATOM 759 C C . GLY A 1 102 ? 0.017 -5.708 -15.338 1.00 89.88 102 GLY A C 1
ATOM 760 O O . GLY A 1 102 ? 0.561 -6.354 -16.238 1.00 89.88 102 GLY A O 1
ATOM 761 N N . SER A 1 103 ? 0.462 -4.514 -14.942 1.00 88.75 103 SER A N 1
ATOM 762 C CA . SER A 1 103 ? 1.651 -3.847 -15.476 1.00 88.75 103 SER A CA 1
ATOM 763 C C . SER A 1 103 ? 2.907 -4.681 -15.230 1.00 88.75 103 SER A C 1
ATOM 765 O O . SER A 1 103 ? 3.711 -4.878 -16.141 1.00 88.75 103 SER A O 1
ATOM 767 N N . ASP A 1 104 ? 3.042 -5.248 -14.039 1.00 89.25 104 ASP A N 1
ATOM 768 C CA . ASP A 1 104 ? 4.231 -5.981 -13.614 1.00 89.25 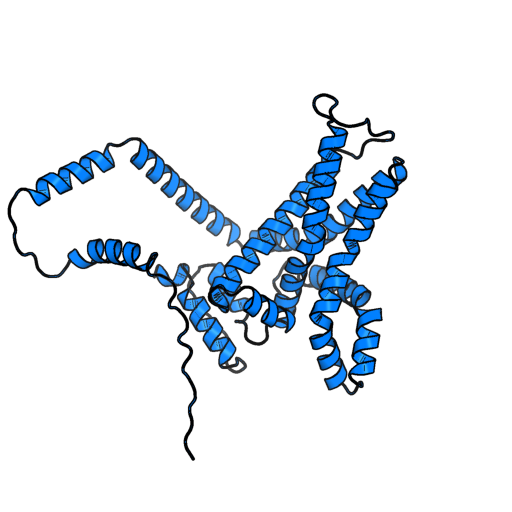104 ASP A CA 1
ATOM 769 C C . ASP A 1 104 ? 4.318 -7.352 -14.259 1.00 89.25 104 ASP A C 1
ATOM 771 O O . ASP A 1 104 ? 5.381 -7.749 -14.746 1.00 89.25 104 ASP A O 1
ATOM 775 N N . ALA A 1 105 ? 3.175 -8.036 -14.379 1.00 92.81 105 ALA A N 1
ATOM 776 C CA . ALA A 1 105 ? 3.064 -9.232 -15.202 1.00 92.81 105 ALA A CA 1
ATOM 777 C C . ALA A 1 105 ? 3.485 -8.935 -16.645 1.00 92.81 105 ALA A C 1
ATOM 779 O O . ALA A 1 105 ? 4.265 -9.689 -17.229 1.00 92.81 105 ALA A O 1
ATOM 780 N N . ASN A 1 106 ? 3.011 -7.824 -17.216 1.00 91.50 106 ASN A N 1
ATOM 781 C CA . ASN A 1 106 ? 3.347 -7.437 -18.580 1.00 91.50 106 ASN A CA 1
ATOM 782 C C . ASN A 1 106 ? 4.846 -7.132 -18.746 1.00 91.50 106 ASN A C 1
ATOM 784 O O . ASN A 1 106 ? 5.465 -7.633 -19.687 1.00 91.50 106 ASN A O 1
ATOM 788 N N . VAL A 1 107 ? 5.460 -6.380 -17.825 1.00 89.62 107 VAL A N 1
ATOM 789 C CA . VAL A 1 107 ? 6.910 -6.112 -17.822 1.00 89.62 107 VAL A CA 1
ATOM 790 C C . VAL A 1 107 ? 7.696 -7.417 -17.683 1.00 89.62 107 VAL A C 1
ATOM 792 O O . VAL A 1 107 ? 8.603 -7.675 -18.475 1.00 89.62 107 VAL A O 1
ATOM 795 N N . GLY A 1 108 ? 7.326 -8.277 -16.732 1.00 92.44 108 GLY A N 1
ATOM 796 C CA . GLY A 1 108 ? 7.979 -9.562 -16.500 1.00 92.44 108 GLY A CA 1
ATOM 797 C C . GLY A 1 108 ? 7.907 -10.494 -17.712 1.00 92.44 108 GLY A C 1
ATOM 798 O O . GLY A 1 108 ? 8.921 -11.065 -18.121 1.00 92.44 108 GLY A O 1
ATOM 799 N N . LEU A 1 109 ? 6.733 -10.617 -18.339 1.00 93.94 109 LEU A N 1
ATOM 800 C CA . LEU A 1 109 ? 6.540 -11.428 -19.544 1.00 93.94 109 LEU A CA 1
ATOM 801 C C . LEU A 1 109 ? 7.289 -10.853 -20.749 1.00 93.94 109 LEU A C 1
ATOM 803 O O . LEU A 1 109 ? 7.964 -11.610 -21.450 1.00 93.94 109 LEU A O 1
ATOM 807 N N . THR A 1 110 ? 7.244 -9.533 -20.944 1.00 91.12 110 THR A N 1
ATOM 808 C CA . THR A 1 110 ? 7.976 -8.846 -22.021 1.00 91.12 110 THR A CA 1
ATOM 809 C C . THR A 1 110 ? 9.479 -9.067 -21.876 1.00 91.12 110 THR A C 1
ATOM 811 O O . THR A 1 110 ? 10.140 -9.426 -22.845 1.00 91.12 110 THR A O 1
ATOM 814 N N . LEU A 1 111 ? 10.026 -8.952 -20.660 1.00 90.00 111 LEU A N 1
ATOM 815 C CA . LEU A 1 111 ? 11.439 -9.231 -20.382 1.00 90.00 111 LEU A CA 1
ATOM 816 C C . LEU A 1 111 ? 11.825 -10.674 -20.727 1.00 90.00 111 LEU A C 1
ATOM 818 O O . LEU A 1 111 ? 12.871 -10.901 -21.337 1.00 90.00 111 LEU A O 1
ATOM 822 N N . ARG A 1 112 ? 10.980 -11.657 -20.387 1.00 93.12 112 ARG A N 1
ATOM 823 C CA . ARG A 1 112 ? 11.230 -13.066 -20.738 1.00 93.12 112 ARG A CA 1
ATOM 824 C C . ARG A 1 112 ? 11.212 -13.285 -22.248 1.00 93.12 112 ARG A C 1
ATOM 826 O O . ARG A 1 112 ? 12.119 -13.933 -22.765 1.00 93.12 112 ARG A O 1
ATOM 833 N N . GLN A 1 113 ? 10.213 -12.741 -22.941 1.00 92.25 113 GLN A N 1
ATOM 834 C CA . GLN A 1 113 ? 10.076 -12.846 -24.399 1.00 92.25 113 GLN A CA 1
ATOM 835 C C . GLN A 1 113 ? 11.215 -12.134 -25.137 1.00 92.25 113 GLN A C 1
ATOM 837 O O . GLN A 1 113 ? 11.687 -12.616 -26.161 1.00 92.25 113 GLN A O 1
ATOM 842 N N . ALA A 1 114 ? 11.716 -11.035 -24.574 1.00 88.94 114 ALA A N 1
ATOM 843 C CA . ALA A 1 114 ? 12.842 -10.273 -25.094 1.00 88.94 114 ALA A CA 1
ATOM 844 C C . ALA A 1 114 ? 14.215 -10.944 -24.900 1.00 88.94 114 ALA A C 1
ATOM 846 O O . ALA A 1 114 ? 15.230 -10.341 -25.239 1.00 88.94 114 ALA A O 1
ATOM 847 N N . GLY A 1 115 ? 14.284 -12.158 -24.343 1.00 89.88 115 GLY A N 1
ATOM 848 C CA . GLY A 1 115 ? 15.549 -12.864 -24.111 1.00 89.88 115 GLY A CA 1
ATOM 849 C C . GLY A 1 115 ? 16.245 -12.507 -22.794 1.00 89.88 115 GLY A C 1
ATOM 850 O O . GLY A 1 115 ? 17.395 -12.889 -22.595 1.00 89.88 115 GLY A O 1
ATOM 851 N N . ASN A 1 116 ? 15.548 -11.844 -21.864 1.00 89.69 116 ASN A N 1
ATOM 852 C CA . ASN A 1 116 ? 16.032 -11.524 -20.516 1.00 89.69 116 ASN A CA 1
ATOM 853 C C . ASN A 1 116 ? 15.260 -12.324 -19.442 1.00 89.69 116 ASN A C 1
ATOM 855 O O . ASN A 1 116 ? 14.573 -11.745 -18.591 1.00 89.69 116 ASN A O 1
ATOM 859 N N . PRO A 1 117 ? 15.344 -13.674 -19.443 1.00 92.69 117 PRO A N 1
ATOM 860 C CA . PRO A 1 117 ? 14.495 -14.522 -18.610 1.00 92.69 117 PRO A CA 1
ATOM 861 C C . PRO A 1 117 ? 14.759 -14.363 -17.113 1.00 92.69 117 PRO A C 1
ATOM 863 O O . PRO A 1 117 ? 13.833 -14.519 -16.322 1.00 92.69 117 PRO A O 1
ATOM 866 N N . ILE A 1 118 ? 15.993 -14.031 -16.720 1.00 92.69 118 ILE A N 1
ATOM 867 C CA . ILE A 1 118 ? 16.361 -13.826 -15.314 1.00 92.69 118 ILE A CA 1
ATOM 868 C C . ILE A 1 118 ? 15.601 -12.624 -14.748 1.00 92.69 118 ILE A C 1
ATOM 870 O O . ILE A 1 118 ? 14.909 -12.763 -13.745 1.00 92.69 118 ILE A O 1
ATOM 874 N N . TRP A 1 119 ? 15.658 -11.467 -15.415 1.00 92.62 119 TRP A N 1
ATOM 875 C CA . TRP A 1 119 ? 14.972 -10.255 -14.954 1.00 92.62 119 TRP A CA 1
ATOM 876 C C . TRP A 1 119 ? 13.461 -10.440 -14.911 1.00 92.62 119 TRP A C 1
ATOM 878 O O . TRP A 1 119 ? 12.835 -10.116 -13.907 1.00 92.62 119 TRP A O 1
ATOM 888 N N . GLY A 1 120 ? 12.884 -11.036 -15.956 1.00 92.81 120 GLY A N 1
ATOM 889 C CA . GLY A 1 120 ? 11.454 -11.313 -15.968 1.00 92.81 120 GLY A CA 1
ATOM 890 C C . GLY A 1 120 ? 11.025 -12.312 -14.888 1.00 92.81 120 GLY A C 1
ATOM 891 O O . GLY A 1 120 ? 9.964 -12.148 -14.297 1.00 92.81 120 GLY A O 1
ATOM 892 N N . THR A 1 121 ? 11.858 -13.308 -14.562 1.00 95.75 121 THR A N 1
ATOM 893 C CA . THR A 1 121 ? 11.587 -14.239 -13.451 1.00 95.75 121 THR A CA 1
ATOM 894 C C . THR A 1 121 ? 11.645 -13.530 -12.102 1.00 95.75 121 THR A C 1
ATOM 896 O O . THR A 1 121 ? 10.774 -13.773 -11.272 1.00 95.75 121 THR A O 1
ATOM 899 N N . ILE A 1 122 ? 12.615 -12.631 -11.891 1.00 95.44 122 ILE A N 1
ATOM 900 C CA . ILE A 1 122 ? 12.699 -11.840 -10.658 1.00 95.44 122 ILE A CA 1
ATOM 901 C C . ILE A 1 122 ? 11.429 -10.998 -10.499 1.00 95.44 122 ILE A C 1
ATOM 903 O O . ILE A 1 122 ? 10.771 -11.138 -9.474 1.00 95.44 122 ILE A O 1
ATOM 90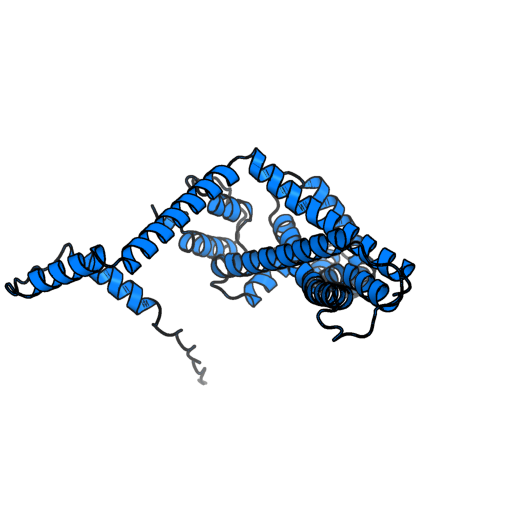7 N N . VAL A 1 123 ? 11.029 -10.222 -11.517 1.00 93.25 123 VAL A N 1
ATOM 908 C CA . VAL A 1 123 ? 9.800 -9.399 -11.474 1.00 93.25 123 VAL A CA 1
ATOM 909 C C . VAL A 1 123 ? 8.581 -10.253 -11.108 1.00 93.25 123 VAL A C 1
ATOM 911 O O . VAL A 1 123 ? 7.900 -9.967 -10.129 1.00 93.25 123 VAL A O 1
ATOM 914 N N . LEU A 1 124 ? 8.358 -11.367 -11.814 1.00 94.81 124 LEU A N 1
ATOM 915 C CA . LEU A 1 124 ? 7.219 -12.255 -11.551 1.00 94.81 124 LEU A CA 1
ATOM 916 C C . LEU A 1 124 ? 7.273 -12.918 -10.162 1.00 94.81 124 LEU A C 1
ATOM 918 O O . LEU A 1 124 ? 6.234 -13.227 -9.585 1.00 94.81 124 LEU A O 1
ATOM 922 N N . SER A 1 125 ? 8.471 -13.152 -9.617 1.00 96.00 125 SER A N 1
ATOM 923 C CA . SER A 1 125 ? 8.644 -13.734 -8.281 1.00 96.00 125 SER A CA 1
ATOM 924 C C . SER A 1 125 ? 8.386 -12.749 -7.138 1.00 96.00 125 SER A C 1
ATOM 926 O O . SER A 1 125 ? 8.108 -13.193 -6.025 1.00 96.00 125 SER A O 1
ATOM 928 N N . LEU A 1 126 ? 8.443 -11.436 -7.401 1.00 95.00 126 LEU A N 1
ATOM 929 C CA . LEU A 1 126 ? 8.117 -10.403 -6.413 1.00 95.00 126 LEU A CA 1
ATOM 930 C C . LEU A 1 126 ? 6.600 -10.269 -6.209 1.00 95.00 126 LEU A C 1
ATOM 932 O O . LEU A 1 126 ? 6.166 -10.081 -5.076 1.00 95.00 126 LEU A O 1
ATOM 936 N N . MET A 1 127 ? 5.803 -10.489 -7.259 1.00 93.62 127 MET A N 1
ATOM 937 C CA . MET A 1 127 ? 4.335 -10.389 -7.235 1.00 93.62 127 MET A CA 1
ATOM 938 C C . MET A 1 127 ? 3.630 -11.156 -6.096 1.00 93.62 127 MET A C 1
ATOM 940 O O . MET A 1 127 ? 2.735 -10.611 -5.452 1.00 93.62 127 MET A O 1
ATOM 944 N N . PRO A 1 128 ? 3.969 -12.423 -5.781 1.00 95.19 128 PRO A N 1
ATOM 945 C CA . PRO A 1 128 ? 3.329 -13.123 -4.667 1.00 95.19 128 PRO A CA 1
ATOM 946 C C . PRO A 1 128 ? 3.807 -12.668 -3.276 1.00 95.19 128 PRO A C 1
ATOM 948 O O . PRO A 1 128 ? 3.192 -13.060 -2.278 1.00 95.19 128 PRO A O 1
ATOM 951 N N . LEU A 1 129 ? 4.885 -11.880 -3.158 1.00 95.50 129 LEU A N 1
ATOM 952 C CA . LEU A 1 129 ? 5.502 -11.569 -1.863 1.00 95.50 129 LEU A CA 1
ATOM 953 C C . LEU A 1 129 ? 4.569 -10.868 -0.874 1.00 95.50 129 LEU A C 1
ATOM 955 O O . LEU A 1 129 ? 4.570 -11.287 0.289 1.00 95.50 129 LEU A O 1
ATOM 959 N N . PRO A 1 130 ? 3.737 -9.877 -1.252 1.00 95.00 130 PRO A N 1
ATOM 960 C CA . PRO A 1 130 ? 2.848 -9.245 -0.285 1.00 95.00 130 PRO A CA 1
ATOM 961 C C . PRO A 1 130 ? 1.817 -10.222 0.260 1.00 95.00 130 PRO A C 1
ATOM 963 O O . PRO A 1 130 ? 1.500 -10.176 1.443 1.00 95.00 130 PRO A O 1
ATOM 966 N N . TYR A 1 131 ? 1.342 -11.160 -0.563 1.00 95.69 131 TYR A N 1
ATOM 967 C CA . TYR A 1 131 ? 0.415 -12.202 -0.127 1.00 95.69 131 TYR A CA 1
ATOM 968 C C . TYR A 1 131 ? 1.080 -13.218 0.795 1.00 95.69 131 TYR A C 1
ATOM 970 O O . TYR A 1 131 ? 0.470 -13.645 1.778 1.00 95.69 131 TYR A O 1
ATOM 978 N N . ILE A 1 132 ? 2.334 -13.587 0.525 1.00 96.50 132 ILE A N 1
ATOM 979 C CA . ILE A 1 132 ? 3.126 -14.448 1.412 1.00 96.50 132 ILE A CA 1
ATOM 980 C C . ILE A 1 132 ? 3.343 -13.747 2.757 1.00 96.50 132 ILE A C 1
ATOM 982 O O . ILE A 1 132 ? 3.089 -14.333 3.812 1.00 96.50 132 ILE A O 1
ATOM 986 N N . ALA A 1 133 ? 3.744 -12.475 2.733 1.00 95.88 133 ALA A N 1
ATOM 987 C CA . ALA A 1 133 ? 3.949 -11.675 3.931 1.00 95.88 133 ALA A CA 1
ATOM 988 C C . ALA A 1 133 ? 2.649 -11.494 4.723 1.00 95.88 133 ALA A C 1
ATOM 990 O O . ALA A 1 133 ? 2.625 -11.731 5.930 1.00 95.88 133 ALA A O 1
ATOM 991 N N . LEU A 1 134 ? 1.548 -11.150 4.054 1.00 95.75 134 LEU A N 1
ATOM 992 C CA . LEU A 1 134 ? 0.238 -10.989 4.677 1.00 95.75 134 LEU A CA 1
ATOM 993 C C . LEU A 1 134 ? -0.266 -12.312 5.271 1.00 95.75 134 LEU A C 1
ATOM 995 O O . LEU A 1 134 ? -0.770 -12.323 6.394 1.00 95.75 134 LEU A O 1
ATOM 999 N N . THR A 1 135 ? -0.051 -13.438 4.582 1.00 96.31 135 THR A N 1
ATOM 1000 C CA . THR A 1 135 ? -0.334 -14.787 5.103 1.00 96.31 135 THR A CA 1
ATOM 1001 C C . THR A 1 135 ? 0.454 -15.052 6.382 1.00 96.31 135 THR A C 1
ATOM 1003 O O . THR A 1 135 ? -0.127 -15.476 7.383 1.00 96.31 135 THR A O 1
ATOM 1006 N N . ALA A 1 136 ? 1.762 -14.783 6.379 1.00 95.81 136 ALA A N 1
ATOM 1007 C CA . ALA A 1 136 ? 2.628 -15.002 7.534 1.00 95.81 136 ALA A CA 1
ATOM 1008 C C . ALA A 1 136 ? 2.221 -14.125 8.727 1.00 95.81 136 ALA A C 1
ATOM 1010 O O . ALA A 1 136 ? 2.084 -14.615 9.850 1.00 95.81 136 ALA A O 1
ATOM 1011 N N . VAL A 1 137 ? 1.960 -12.844 8.472 1.00 95.38 137 VAL A N 1
ATOM 1012 C CA . VAL A 1 137 ? 1.566 -11.860 9.482 1.00 95.38 137 VAL A CA 1
ATOM 1013 C C . VAL A 1 137 ? 0.206 -12.209 10.096 1.00 95.38 137 VAL A C 1
ATOM 1015 O O . VAL A 1 137 ? 0.056 -12.198 11.319 1.00 95.38 137 VAL A O 1
ATOM 1018 N N . LEU A 1 138 ? -0.774 -12.600 9.279 1.00 95.19 138 LEU A N 1
ATOM 1019 C CA . LEU A 1 138 ? -2.111 -12.968 9.750 1.00 95.19 138 LEU A CA 1
ATOM 1020 C C . LEU A 1 138 ? -2.197 -14.386 10.327 1.00 95.19 138 LEU A C 1
ATOM 1022 O O . LEU A 1 138 ? -3.219 -14.719 10.925 1.00 95.19 138 LEU A O 1
ATOM 1026 N N . ALA A 1 139 ? -1.156 -15.217 10.219 1.00 93.88 139 ALA A N 1
ATOM 1027 C CA . ALA A 1 139 ? -1.217 -16.635 10.583 1.00 93.88 139 ALA A CA 1
ATOM 1028 C C . ALA A 1 139 ? -1.711 -16.884 12.013 1.00 93.88 139 ALA A C 1
ATOM 1030 O O . ALA A 1 139 ? -2.544 -17.762 12.248 1.00 93.88 139 ALA A O 1
ATOM 1031 N N . ASN A 1 140 ? -1.248 -16.095 12.984 1.00 91.81 140 ASN A N 1
ATOM 1032 C CA . ASN A 1 140 ? -1.675 -16.240 14.377 1.00 91.81 140 ASN A CA 1
ATOM 1033 C C . ASN A 1 140 ? -3.132 -15.815 14.589 1.00 91.81 140 ASN A C 1
ATOM 1035 O O . ASN A 1 140 ? -3.856 -16.463 15.345 1.00 91.81 140 ASN A O 1
ATOM 1039 N N . TYR A 1 141 ? -3.567 -14.747 13.918 1.00 91.69 141 TYR A N 1
ATOM 1040 C CA . TYR A 1 141 ? -4.936 -14.251 14.012 1.00 91.69 141 TYR A CA 1
ATOM 1041 C C . TYR A 1 141 ? -5.922 -15.195 13.315 1.00 91.69 141 TYR A C 1
ATOM 1043 O O . TYR A 1 141 ? -6.907 -15.620 13.919 1.00 91.69 141 TYR A O 1
ATOM 1051 N N . ALA A 1 142 ? -5.623 -15.586 12.075 1.00 90.31 142 ALA A N 1
ATOM 1052 C CA . ALA A 1 142 ? -6.445 -16.483 11.275 1.00 90.31 142 ALA A CA 1
ATOM 1053 C C . ALA A 1 142 ? -6.559 -17.872 11.916 1.00 90.31 142 ALA A C 1
ATOM 1055 O O . ALA A 1 142 ? -7.665 -18.385 12.073 1.00 90.31 142 ALA A O 1
ATOM 1056 N N . SER A 1 143 ? -5.440 -18.453 12.372 1.00 89.94 143 SER A N 1
ATOM 1057 C CA . SER A 1 143 ? -5.464 -19.760 13.047 1.00 89.94 143 SER A CA 1
ATOM 1058 C C . SER A 1 143 ? -6.268 -19.737 14.346 1.00 89.94 143 SER A C 1
ATOM 1060 O O . SER A 1 143 ? -6.972 -20.704 14.628 1.00 89.94 143 SER A O 1
ATOM 1062 N N . LYS A 1 144 ? -6.221 -18.636 15.113 1.00 90.44 144 LYS A N 1
ATOM 1063 C CA . LYS A 1 144 ? -7.066 -18.456 16.300 1.00 90.44 144 LYS A CA 1
ATOM 1064 C C . LYS A 1 144 ? -8.547 -18.394 15.920 1.00 90.44 144 LYS A C 1
ATOM 1066 O O . LYS A 1 144 ? -9.334 -19.151 16.467 1.00 90.44 144 LYS A O 1
ATOM 1071 N N . ARG A 1 145 ? -8.914 -17.576 14.928 1.00 88.50 145 ARG A N 1
ATOM 1072 C CA . ARG A 1 145 ? -10.306 -17.446 14.457 1.00 88.50 145 ARG A CA 1
ATOM 1073 C C . ARG A 1 145 ? -10.874 -18.752 13.892 1.00 88.50 145 ARG A C 1
ATOM 1075 O O . ARG A 1 145 ? -12.056 -19.024 14.073 1.00 88.50 145 ARG A O 1
ATOM 1082 N N . LEU A 1 146 ? -10.054 -19.553 13.213 1.00 86.69 146 LEU A N 1
ATOM 1083 C CA . LEU A 1 146 ? -10.433 -20.896 12.760 1.00 86.69 146 LEU A CA 1
ATOM 1084 C C . LEU A 1 146 ? -10.584 -21.866 13.936 1.00 86.69 146 LEU A C 1
ATOM 1086 O O . LEU A 1 146 ? -11.488 -22.699 13.928 1.00 86.69 146 LEU A O 1
ATOM 1090 N N . ALA A 1 147 ? -9.736 -21.741 14.960 1.00 89.38 147 ALA A N 1
ATOM 1091 C CA . ALA A 1 147 ? -9.838 -22.564 16.157 1.00 89.38 147 ALA A CA 1
ATOM 1092 C C . ALA A 1 147 ? -11.080 -22.261 16.997 1.00 89.38 147 ALA A C 1
ATOM 1094 O O . ALA A 1 147 ? -11.734 -23.189 17.465 1.00 89.38 147 ALA A O 1
ATOM 1095 N N . ASP A 1 148 ? -11.478 -20.992 17.073 1.00 91.31 148 ASP A N 1
ATOM 1096 C CA . ASP A 1 148 ? -12.726 -20.570 17.715 1.00 91.31 148 ASP A CA 1
ATOM 1097 C C . ASP A 1 148 ? -13.976 -21.162 17.019 1.00 91.31 148 ASP A C 1
ATOM 1099 O O . ASP A 1 148 ? -15.059 -21.178 17.597 1.00 91.31 148 ASP A O 1
ATOM 1103 N N . ARG A 1 149 ? -13.838 -21.687 15.790 1.00 90.19 149 ARG A N 1
ATOM 1104 C CA . ARG A 1 149 ? -14.888 -22.412 15.045 1.00 90.19 149 ARG A CA 1
ATOM 1105 C C . ARG A 1 149 ? -14.818 -23.938 15.199 1.00 90.19 149 ARG A C 1
ATOM 1107 O O . ARG A 1 149 ? -15.505 -24.648 14.472 1.00 90.19 149 ARG A O 1
ATOM 1114 N N . GLY A 1 150 ? -13.992 -24.442 16.115 1.00 90.50 150 GLY A N 1
ATOM 1115 C CA . GLY A 1 150 ? -13.893 -25.868 16.443 1.00 90.50 150 GLY A CA 1
ATOM 1116 C C . GLY A 1 150 ? -12.749 -26.627 15.762 1.00 90.50 150 GLY A C 1
ATOM 1117 O O . GLY A 1 150 ? -12.644 -27.837 15.943 1.00 90.50 150 GLY A O 1
ATOM 1118 N N . CYS A 1 151 ? -11.867 -25.963 15.005 1.00 89.06 151 CYS A N 1
ATOM 1119 C CA . CYS A 1 151 ? -10.715 -26.625 14.381 1.00 89.06 151 CYS A CA 1
ATOM 1120 C C . CYS A 1 151 ? -9.482 -26.629 15.314 1.00 89.06 151 CYS A C 1
ATOM 1122 O O . CYS A 1 151 ? -9.102 -25.578 15.832 1.00 89.06 151 CYS A O 1
ATOM 1124 N N . PRO A 1 152 ? -8.771 -27.752 15.521 1.00 92.94 152 PRO A N 1
ATOM 1125 C CA . PRO A 1 152 ? -7.540 -27.745 16.307 1.00 92.94 152 PRO A CA 1
ATOM 1126 C C . PRO A 1 152 ? -6.526 -26.729 15.767 1.00 92.94 152 PRO A C 1
ATOM 1128 O O . PRO A 1 152 ? -6.255 -26.667 14.568 1.00 92.94 152 PRO A O 1
ATOM 1131 N N . ARG A 1 153 ? -5.909 -25.940 16.655 1.00 88.56 153 ARG A N 1
ATOM 1132 C CA . ARG A 1 153 ? -5.034 -24.818 16.264 1.00 88.56 153 ARG A CA 1
ATOM 1133 C C . ARG A 1 153 ? -3.872 -25.230 15.350 1.00 88.56 153 ARG A C 1
ATOM 1135 O O . ARG A 1 153 ? -3.492 -24.460 14.471 1.00 88.56 153 ARG A O 1
ATOM 1142 N N . ALA A 1 154 ? -3.328 -26.435 15.539 1.00 90.12 154 ALA A N 1
ATOM 1143 C CA . ALA A 1 154 ? -2.275 -26.988 14.688 1.00 90.12 154 ALA A CA 1
ATOM 1144 C C . ALA A 1 154 ? -2.759 -27.217 13.245 1.00 90.12 154 ALA A C 1
ATOM 1146 O O . ALA A 1 154 ? -2.099 -26.780 12.303 1.00 90.12 154 ALA A O 1
ATOM 1147 N N . VAL A 1 155 ? -3.945 -27.816 13.081 1.00 91.50 155 VAL A N 1
ATOM 1148 C CA . VAL A 1 155 ? -4.580 -28.046 11.774 1.00 91.50 155 VAL A CA 1
ATOM 1149 C C . VAL A 1 155 ? -4.919 -26.712 11.117 1.00 91.50 155 VAL A C 1
ATOM 1151 O O . VAL A 1 155 ? -4.544 -26.486 9.972 1.00 91.50 155 VAL A O 1
ATOM 1154 N N . SER A 1 156 ? -5.515 -25.775 11.860 1.00 91.56 156 SER A N 1
ATOM 1155 C CA . SER A 1 156 ? -5.814 -24.422 11.374 1.00 91.56 156 SER A CA 1
ATOM 1156 C C . SER A 1 156 ? -4.578 -23.692 10.848 1.00 91.56 156 SER A C 1
ATOM 1158 O O . SER A 1 156 ? -4.651 -23.011 9.828 1.00 91.56 156 SER A O 1
ATOM 1160 N N . LYS A 1 157 ? -3.428 -23.831 11.523 1.00 91.50 157 LYS A N 1
ATOM 1161 C CA . LYS A 1 157 ? -2.166 -23.226 11.077 1.00 91.50 157 LYS A CA 1
ATOM 1162 C C . LYS A 1 157 ? -1.645 -23.887 9.798 1.00 91.50 157 LYS A C 1
ATOM 1164 O O . LYS A 1 157 ? -1.231 -23.170 8.896 1.00 91.50 157 LYS A O 1
ATOM 1169 N N . ALA A 1 158 ? -1.688 -25.217 9.710 1.00 91.31 158 ALA A N 1
ATOM 1170 C CA . ALA A 1 158 ? -1.264 -25.948 8.515 1.00 91.31 158 ALA A CA 1
ATOM 1171 C C . ALA A 1 158 ? -2.137 -25.602 7.298 1.00 91.31 158 ALA A C 1
ATOM 1173 O O . ALA A 1 158 ? -1.609 -25.251 6.245 1.00 91.31 158 ALA A O 1
ATOM 1174 N N . VAL A 1 159 ? -3.463 -25.608 7.472 1.00 92.31 159 VAL A N 1
ATOM 1175 C CA . VAL A 1 159 ? -4.421 -25.194 6.439 1.00 92.31 159 VAL A CA 1
ATOM 1176 C C . VAL A 1 159 ? -4.127 -23.764 5.991 1.00 92.31 159 VAL A C 1
ATOM 1178 O O . VAL A 1 159 ? -3.971 -23.528 4.799 1.00 92.31 159 VAL A O 1
ATOM 1181 N N . TRP A 1 160 ? -3.952 -22.828 6.931 1.00 93.88 160 TRP A N 1
ATOM 1182 C CA . TRP A 1 160 ? -3.676 -21.426 6.609 1.00 93.88 160 TRP A CA 1
ATOM 1183 C C . TRP A 1 160 ? -2.391 -21.217 5.801 1.00 93.88 160 TRP A C 1
ATOM 1185 O O . TRP A 1 160 ? -2.370 -20.375 4.912 1.00 93.88 160 TRP A O 1
ATOM 1195 N N . VAL A 1 161 ? -1.325 -21.975 6.068 1.00 91.69 161 VAL A N 1
ATOM 1196 C CA . VAL A 1 161 ? -0.073 -21.866 5.297 1.00 91.69 161 VAL A CA 1
ATOM 1197 C C . VAL A 1 161 ? -0.287 -22.247 3.830 1.00 91.69 161 VAL A C 1
ATOM 1199 O O . VAL A 1 161 ? 0.260 -21.592 2.949 1.00 91.69 161 VAL A O 1
ATOM 1202 N N . VAL A 1 162 ? -1.102 -23.270 3.563 1.00 91.94 162 VAL A N 1
ATOM 1203 C CA . VAL A 1 162 ? -1.362 -23.757 2.199 1.00 91.94 162 VAL A CA 1
ATOM 1204 C C . VAL A 1 162 ? -2.393 -22.885 1.482 1.00 91.94 162 VAL A C 1
ATOM 1206 O O . VAL A 1 162 ? -2.220 -22.543 0.315 1.00 91.94 162 VAL A O 1
ATOM 1209 N N . THR A 1 163 ? -3.473 -22.510 2.169 1.00 94.56 163 THR A N 1
ATOM 1210 C CA . THR A 1 163 ? -4.613 -21.822 1.547 1.00 94.56 163 THR A CA 1
ATOM 1211 C C . THR A 1 163 ? -4.576 -20.306 1.702 1.00 94.56 163 THR A C 1
ATOM 1213 O O . THR A 1 163 ? -5.397 -19.627 1.095 1.00 94.56 163 THR A O 1
ATOM 1216 N N . GLY A 1 164 ? -3.672 -19.755 2.516 1.00 94.50 164 GLY A N 1
ATOM 1217 C CA . GLY A 1 164 ? -3.652 -18.334 2.872 1.00 94.50 164 GLY A CA 1
ATOM 1218 C C . GLY A 1 164 ? -3.460 -17.421 1.667 1.00 94.50 164 GLY A C 1
ATOM 1219 O O . GLY A 1 164 ? -4.289 -16.549 1.434 1.00 94.50 164 GLY A O 1
ATOM 1220 N N . VAL A 1 165 ? -2.435 -17.674 0.849 1.00 95.44 165 VAL A N 1
ATOM 1221 C CA . VAL A 1 165 ? -2.154 -16.889 -0.365 1.00 95.44 165 VAL A CA 1
ATOM 1222 C C . VAL A 1 165 ? -3.342 -16.874 -1.342 1.00 95.44 165 VAL A C 1
ATOM 1224 O O . VAL A 1 165 ? -3.822 -15.780 -1.643 1.00 95.44 165 VAL A O 1
ATOM 1227 N N . PRO A 1 166 ? -3.878 -18.023 -1.814 1.00 95.62 166 PRO A N 1
ATOM 1228 C CA . PRO A 1 166 ? -5.005 -17.996 -2.747 1.00 95.62 166 PRO A CA 1
ATOM 1229 C C . PRO A 1 166 ? -6.267 -17.393 -2.118 1.00 95.62 166 PRO A C 1
ATOM 1231 O O . PRO A 1 166 ? -7.003 -16.676 -2.794 1.00 95.62 166 PRO A O 1
ATOM 1234 N N . PHE A 1 167 ? -6.506 -17.620 -0.822 1.00 95.25 167 PHE A N 1
ATOM 1235 C CA . PHE A 1 167 ? -7.638 -17.019 -0.119 1.00 95.25 167 PHE A CA 1
ATOM 1236 C C . PHE A 1 167 ? -7.540 -15.491 -0.067 1.00 95.25 167 PHE A C 1
ATOM 1238 O O . PHE A 1 167 ? -8.518 -14.808 -0.361 1.00 95.25 167 PHE A O 1
ATOM 1245 N N . LEU A 1 168 ? -6.369 -14.949 0.279 1.00 95.56 168 LEU A N 1
ATOM 1246 C CA . LEU A 1 168 ? -6.137 -13.507 0.362 1.00 95.56 168 LEU A CA 1
ATOM 1247 C C . LEU A 1 168 ? -6.216 -12.834 -1.010 1.00 95.56 168 LEU A C 1
ATOM 1249 O O . LEU A 1 168 ? -6.772 -11.747 -1.111 1.00 95.56 168 LEU A O 1
ATOM 1253 N N . LEU A 1 169 ? -5.741 -13.493 -2.070 1.00 93.62 169 LEU A N 1
ATOM 1254 C CA . LEU A 1 169 ? -5.885 -12.993 -3.438 1.00 93.62 169 LEU A CA 1
ATOM 1255 C C . LEU A 1 169 ? -7.364 -12.844 -3.831 1.00 93.62 169 LEU A C 1
ATOM 1257 O O . LEU A 1 169 ? -7.784 -11.792 -4.309 1.00 93.62 169 LEU A O 1
ATOM 1261 N N . VAL A 1 170 ? -8.175 -13.879 -3.587 1.00 94.56 170 VAL A N 1
ATOM 1262 C CA . VAL A 1 170 ? -9.620 -13.839 -3.873 1.00 94.56 170 VAL A CA 1
ATOM 1263 C C . VAL A 1 170 ? -10.328 -12.811 -2.990 1.00 94.56 170 VAL A C 1
ATOM 1265 O O . VAL A 1 170 ? -11.178 -12.064 -3.478 1.00 94.56 170 VAL A O 1
ATOM 1268 N N . ALA A 1 171 ? -9.969 -12.742 -1.705 1.00 93.94 171 ALA A N 1
ATOM 1269 C CA . ALA A 1 171 ? -10.507 -11.752 -0.782 1.00 93.94 171 ALA A CA 1
ATOM 1270 C C . ALA A 1 171 ? -10.186 -10.325 -1.240 1.00 93.94 171 ALA A C 1
ATOM 1272 O O . ALA A 1 171 ? -11.076 -9.481 -1.234 1.00 93.94 171 ALA A O 1
ATOM 1273 N N . ASP A 1 172 ? -8.965 -10.055 -1.696 1.00 94.00 172 ASP A N 1
ATOM 1274 C CA . ASP A 1 172 ? -8.576 -8.748 -2.219 1.00 94.00 172 ASP A CA 1
ATOM 1275 C C . ASP A 1 172 ? -9.367 -8.373 -3.464 1.00 94.00 172 ASP A C 1
ATOM 1277 O O . ASP A 1 172 ? -9.901 -7.268 -3.523 1.00 94.00 172 ASP A O 1
ATOM 1281 N N . LEU A 1 173 ? -9.482 -9.272 -4.445 1.00 91.50 173 LEU A N 1
ATOM 1282 C CA . LEU A 1 173 ? -10.275 -9.012 -5.650 1.00 91.50 173 LEU A CA 1
ATOM 1283 C C . LEU A 1 173 ? -11.726 -8.697 -5.281 1.00 91.50 173 LEU A C 1
ATOM 1285 O O . LEU A 1 173 ? -12.278 -7.682 -5.705 1.00 91.50 173 LEU A O 1
ATOM 1289 N N . TYR A 1 174 ? -12.320 -9.523 -4.418 1.00 95.06 174 TYR A N 1
ATOM 1290 C CA . TYR A 1 174 ? -13.676 -9.314 -3.929 1.00 95.06 174 TYR A CA 1
ATOM 1291 C C . TYR A 1 174 ? -13.835 -7.970 -3.210 1.00 95.06 174 TYR A C 1
ATOM 1293 O O . TYR A 1 174 ? -14.779 -7.230 -3.484 1.00 95.06 174 TYR A O 1
ATOM 1301 N N . LEU A 1 175 ? -12.927 -7.640 -2.290 1.00 94.31 175 LEU A N 1
ATOM 1302 C CA . LEU A 1 175 ? -13.002 -6.418 -1.499 1.00 94.31 175 LEU A CA 1
ATOM 1303 C C . LEU A 1 175 ? -12.753 -5.171 -2.350 1.00 94.31 175 LEU A C 1
ATOM 1305 O O . LEU A 1 175 ? -13.459 -4.185 -2.160 1.00 94.31 175 LEU A O 1
ATOM 1309 N N . ASN A 1 176 ? -11.818 -5.204 -3.301 1.00 91.19 176 ASN A N 1
ATOM 1310 C CA . ASN A 1 176 ? -11.576 -4.082 -4.208 1.00 91.19 176 ASN A CA 1
ATOM 1311 C C . ASN A 1 176 ? -12.781 -3.827 -5.122 1.00 91.19 176 ASN A C 1
ATOM 1313 O O . ASN A 1 176 ? -13.195 -2.680 -5.253 1.00 91.19 176 ASN A O 1
ATOM 1317 N N . ILE A 1 177 ? -13.410 -4.879 -5.661 1.00 91.88 177 ILE A N 1
ATOM 1318 C CA . ILE A 1 177 ? -14.642 -4.752 -6.458 1.00 91.88 177 ILE A CA 1
ATOM 1319 C C . ILE A 1 177 ? -15.801 -4.241 -5.591 1.00 91.88 177 ILE A C 1
ATOM 1321 O O . ILE A 1 177 ? -16.514 -3.313 -5.969 1.00 91.88 177 ILE A O 1
ATOM 1325 N N . ARG A 1 178 ? -15.997 -4.822 -4.400 1.00 94.31 178 ARG A N 1
ATOM 1326 C CA . ARG A 1 178 ? -17.104 -4.460 -3.503 1.00 94.31 178 ARG A CA 1
ATOM 1327 C C . ARG A 1 178 ? -16.990 -3.033 -2.966 1.00 94.31 178 ARG A C 1
ATOM 1329 O O . ARG A 1 178 ? -18.008 -2.369 -2.793 1.00 94.31 178 ARG A O 1
ATOM 1336 N N . TYR A 1 179 ? -15.774 -2.581 -2.672 1.00 91.94 179 TYR A N 1
ATOM 1337 C CA . TYR A 1 179 ? -15.480 -1.274 -2.076 1.00 91.94 179 TYR A CA 1
ATOM 1338 C C . TYR A 1 179 ? -14.832 -0.314 -3.079 1.00 91.94 179 TYR A C 1
ATOM 1340 O O . TYR A 1 179 ? -14.066 0.570 -2.699 1.00 91.94 179 TYR A O 1
ATOM 1348 N N . MET A 1 180 ? -15.175 -0.471 -4.360 1.00 91.12 180 MET A N 1
ATOM 1349 C CA . MET A 1 180 ? -14.606 0.298 -5.464 1.00 91.12 180 MET A CA 1
ATOM 1350 C C . MET A 1 180 ? -14.770 1.811 -5.279 1.00 91.12 180 MET A C 1
ATOM 1352 O O . MET A 1 180 ? -13.824 2.572 -5.443 1.00 91.12 180 MET A O 1
ATOM 1356 N N . PHE A 1 181 ? -15.970 2.242 -4.887 1.00 89.69 181 PHE A N 1
ATOM 1357 C CA . PHE A 1 181 ? -16.343 3.659 -4.792 1.00 89.69 181 PHE A CA 1
ATOM 1358 C C . PHE A 1 181 ? -16.613 4.126 -3.358 1.00 89.69 181 PHE A C 1
ATOM 1360 O O . PHE A 1 181 ? -17.001 5.270 -3.135 1.00 89.69 181 PHE A O 1
ATOM 1367 N N . THR A 1 182 ? -16.458 3.243 -2.370 1.00 87.94 182 THR A N 1
ATOM 1368 C CA . THR A 1 182 ? -16.861 3.513 -0.984 1.00 87.94 182 THR A CA 1
ATOM 1369 C C . THR A 1 182 ? -15.921 2.842 -0.004 1.00 87.94 182 THR A C 1
ATOM 1371 O O . THR A 1 182 ? -15.539 1.694 -0.216 1.00 87.94 182 THR A O 1
ATOM 1374 N N . ASN A 1 183 ? -15.635 3.493 1.120 1.00 85.81 183 ASN A N 1
ATOM 1375 C CA . ASN A 1 183 ? -14.877 2.861 2.191 1.00 85.81 183 ASN A CA 1
ATOM 1376 C C . ASN A 1 183 ? -15.691 1.778 2.921 1.00 85.81 183 ASN A C 1
ATOM 1378 O O . ASN A 1 183 ? -16.914 1.892 3.062 1.00 85.81 183 ASN A O 1
ATOM 1382 N N . PRO A 1 184 ? -15.032 0.709 3.402 1.00 88.44 184 PRO A N 1
ATOM 1383 C CA . PRO A 1 184 ? -15.703 -0.320 4.174 1.00 88.44 184 PRO A CA 1
ATOM 1384 C C . PRO A 1 184 ? -16.197 0.218 5.517 1.00 88.44 184 PRO A C 1
ATOM 1386 O O . PRO A 1 184 ? -15.437 0.784 6.299 1.00 88.44 184 PRO A O 1
ATOM 1389 N N . LYS A 1 185 ? -17.477 -0.042 5.808 1.00 85.12 185 LYS A N 1
ATOM 1390 C CA . LYS A 1 185 ? -18.106 0.289 7.097 1.00 85.12 185 LYS A CA 1
ATOM 1391 C C . LYS A 1 185 ? -17.566 -0.555 8.256 1.00 85.12 185 LYS A C 1
ATOM 1393 O O . LYS A 1 185 ? -17.595 -0.120 9.398 1.00 85.12 185 LYS A O 1
ATOM 1398 N N . SER A 1 186 ? -17.097 -1.772 7.968 1.00 87.81 186 SER A N 1
ATOM 1399 C CA . SER A 1 186 ? -16.497 -2.642 8.980 1.00 87.81 186 SER A CA 1
ATOM 1400 C C . SER A 1 186 ? -15.057 -2.221 9.262 1.00 87.81 186 SER A C 1
ATOM 1402 O O . SER A 1 186 ? -14.220 -2.213 8.356 1.00 87.81 186 SER A O 1
ATOM 1404 N N . THR A 1 187 ? -14.761 -1.956 10.535 1.00 86.44 187 THR A N 1
ATOM 1405 C CA . THR A 1 187 ? -13.417 -1.647 11.041 1.00 86.44 187 THR A CA 1
ATOM 1406 C C . THR A 1 187 ? -12.397 -2.708 10.616 1.00 86.44 187 THR A C 1
ATOM 1408 O O . THR A 1 187 ? -11.338 -2.373 10.090 1.00 86.44 187 THR A O 1
ATOM 1411 N N . SER A 1 188 ? -12.731 -3.997 10.739 1.00 90.44 188 SER A N 1
ATOM 1412 C CA . SER A 1 188 ? -11.810 -5.083 10.379 1.00 90.44 188 SER A CA 1
ATOM 1413 C C . SER A 1 188 ? -11.474 -5.107 8.890 1.00 90.44 188 SER A C 1
ATOM 1415 O O . SER A 1 188 ? -10.313 -5.278 8.529 1.00 90.44 188 SER A O 1
ATOM 1417 N N . THR A 1 189 ? -12.461 -4.886 8.017 1.00 92.56 189 THR A N 1
ATOM 1418 C CA . THR A 1 189 ? -12.237 -4.811 6.566 1.00 92.56 189 THR A CA 1
ATOM 1419 C C . THR A 1 189 ? -11.416 -3.581 6.185 1.00 92.56 189 THR A C 1
ATOM 1421 O O . THR A 1 189 ? -10.535 -3.669 5.333 1.00 92.56 189 THR A O 1
ATOM 1424 N N . TYR A 1 190 ? -11.658 -2.441 6.837 1.00 91.12 190 TYR A N 1
ATOM 1425 C CA . TYR A 1 190 ? -10.860 -1.236 6.627 1.00 91.12 190 TYR A CA 1
ATOM 1426 C C . TYR A 1 190 ? -9.387 -1.460 6.973 1.00 91.12 190 TYR A C 1
ATOM 1428 O O . TYR A 1 190 ? -8.506 -1.146 6.170 1.00 91.12 190 TYR A O 1
ATOM 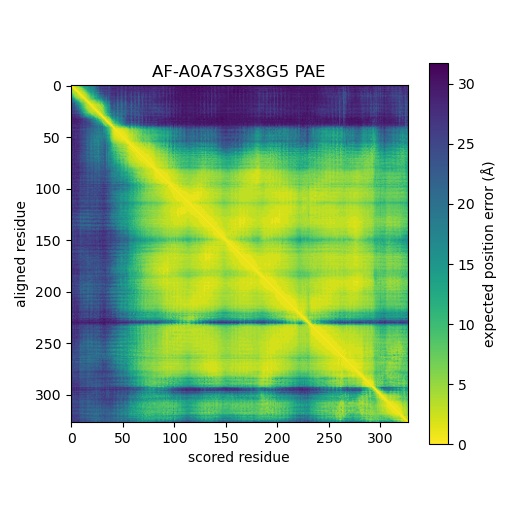1436 N N . HIS A 1 191 ? -9.114 -2.020 8.154 1.00 91.75 191 HIS A N 1
ATOM 1437 C CA . HIS A 1 191 ? -7.746 -2.283 8.588 1.00 91.75 191 HIS A CA 1
ATOM 1438 C C . HIS A 1 191 ? -7.087 -3.392 7.779 1.00 91.75 191 HIS A C 1
ATOM 1440 O O . HIS A 1 191 ? -5.896 -3.292 7.515 1.00 91.75 191 HIS A O 1
ATOM 1446 N N . TYR A 1 192 ? -7.845 -4.388 7.321 1.00 94.06 192 TYR A N 1
ATOM 1447 C CA . TYR A 1 192 ? -7.348 -5.384 6.377 1.00 94.06 192 TYR A CA 1
ATOM 1448 C C . TYR A 1 192 ? -6.826 -4.731 5.087 1.00 94.06 192 TYR A C 1
ATOM 1450 O O . TYR A 1 192 ? -5.672 -4.946 4.728 1.00 94.06 192 TYR A O 1
ATOM 1458 N N . LEU A 1 193 ? -7.625 -3.877 4.433 1.00 92.31 193 LEU A N 1
ATOM 1459 C CA . LEU A 1 193 ? -7.227 -3.219 3.178 1.00 92.31 193 LEU A CA 1
ATOM 1460 C C . LEU A 1 193 ? -5.985 -2.333 3.345 1.00 92.31 193 LEU A C 1
ATOM 1462 O O . LEU A 1 193 ? -5.152 -2.246 2.448 1.00 92.31 193 LEU A O 1
ATOM 1466 N N . HIS A 1 194 ? -5.839 -1.685 4.498 1.00 91.50 194 HIS A N 1
ATOM 1467 C CA . HIS A 1 194 ? -4.658 -0.874 4.786 1.00 91.50 194 HIS A CA 1
ATOM 1468 C C . HIS A 1 194 ? -3.446 -1.715 5.189 1.00 91.50 194 HIS A C 1
ATOM 1470 O O . HIS A 1 194 ? -2.329 -1.380 4.812 1.00 91.50 194 HIS A O 1
ATOM 1476 N N . LEU A 1 195 ? -3.640 -2.818 5.918 1.00 94.25 195 LEU A N 1
ATOM 1477 C CA . LEU A 1 195 ? -2.568 -3.771 6.200 1.00 94.25 195 LEU A CA 1
ATOM 1478 C C . LEU A 1 195 ? -2.030 -4.366 4.896 1.00 94.25 195 LEU A C 1
ATOM 1480 O O . LEU A 1 195 ? -0.817 -4.445 4.731 1.00 94.25 195 LEU A O 1
ATOM 1484 N N . ARG A 1 196 ? -2.920 -4.698 3.953 1.00 93.31 196 ARG A N 1
ATOM 1485 C CA . ARG A 1 196 ? -2.556 -5.131 2.602 1.00 93.31 196 ARG A CA 1
ATOM 1486 C C . ARG A 1 196 ? -1.680 -4.096 1.894 1.00 93.31 196 ARG A C 1
ATOM 1488 O O . ARG A 1 196 ? -0.601 -4.462 1.434 1.00 93.31 196 ARG A O 1
ATOM 1495 N N . LYS A 1 197 ? -2.082 -2.821 1.901 1.00 91.06 197 LYS A N 1
ATOM 1496 C CA . LYS A 1 197 ? -1.284 -1.711 1.348 1.00 91.06 197 LYS A CA 1
ATOM 1497 C C . LYS A 1 197 ? 0.095 -1.588 2.004 1.00 91.06 197 LYS A C 1
ATOM 1499 O O . LYS A 1 197 ? 1.091 -1.361 1.339 1.00 91.06 197 LYS A O 1
ATOM 1504 N N . ILE A 1 198 ? 0.192 -1.792 3.317 1.00 92.81 198 ILE A N 1
ATOM 1505 C CA . ILE A 1 198 ? 1.489 -1.782 4.014 1.00 92.81 198 ILE A CA 1
ATOM 1506 C C . ILE A 1 198 ? 2.358 -2.962 3.566 1.00 92.81 198 ILE A C 1
ATOM 1508 O O . ILE A 1 198 ? 3.557 -2.798 3.366 1.00 92.81 198 ILE A O 1
ATOM 1512 N N . THR A 1 199 ? 1.773 -4.149 3.387 1.00 94.44 199 THR A N 1
ATOM 1513 C CA . THR A 1 199 ? 2.521 -5.315 2.892 1.00 94.44 199 THR A CA 1
ATOM 1514 C C . THR A 1 199 ? 2.963 -5.181 1.433 1.00 94.44 199 THR A C 1
ATOM 1516 O O . THR A 1 199 ? 3.934 -5.834 1.063 1.00 94.44 199 THR A O 1
ATOM 1519 N N . GLU A 1 200 ? 2.336 -4.309 0.627 1.00 91.00 200 GLU A N 1
ATOM 1520 C CA . GLU A 1 200 ? 2.789 -3.991 -0.746 1.00 91.00 200 GLU A CA 1
ATOM 1521 C C . GLU A 1 200 ? 4.200 -3.412 -0.767 1.00 91.00 200 GLU A C 1
ATOM 1523 O O . GLU A 1 200 ? 4.934 -3.657 -1.715 1.00 91.00 200 GLU A O 1
ATOM 1528 N N . LEU A 1 201 ? 4.637 -2.738 0.304 1.00 92.06 201 LEU A N 1
ATOM 1529 C CA . LEU A 1 201 ? 5.998 -2.200 0.410 1.00 92.06 201 LEU A CA 1
ATOM 1530 C C . LEU A 1 201 ? 7.089 -3.262 0.213 1.00 92.06 201 LEU A C 1
ATOM 1532 O O . LEU A 1 201 ? 8.180 -2.941 -0.254 1.00 92.06 201 LEU A O 1
ATOM 1536 N N . ILE A 1 202 ? 6.801 -4.518 0.570 1.00 93.31 202 ILE A N 1
ATOM 1537 C CA . ILE A 1 202 ? 7.739 -5.641 0.443 1.00 93.31 202 ILE A CA 1
ATOM 1538 C C . ILE A 1 202 ? 8.002 -5.977 -1.032 1.00 93.31 202 ILE A C 1
ATOM 1540 O O . ILE A 1 202 ? 9.101 -6.409 -1.365 1.00 93.31 202 ILE A O 1
ATOM 1544 N N . GLU A 1 203 ? 7.017 -5.762 -1.903 1.00 92.19 203 GLU A N 1
ATOM 1545 C CA . GLU A 1 203 ? 7.130 -5.910 -3.358 1.00 92.19 203 GLU A CA 1
ATOM 1546 C C . GLU A 1 203 ? 7.611 -4.607 -4.005 1.00 92.19 203 GLU A C 1
ATOM 1548 O O . GLU A 1 203 ? 8.609 -4.605 -4.725 1.00 92.19 203 GLU A O 1
ATOM 1553 N N . ALA A 1 204 ? 6.974 -3.482 -3.673 1.00 90.62 204 ALA A N 1
ATOM 1554 C CA . ALA A 1 204 ? 7.210 -2.202 -4.328 1.00 90.62 204 ALA A CA 1
ATOM 1555 C C . ALA A 1 204 ? 8.661 -1.712 -4.183 1.00 90.62 204 ALA A C 1
ATOM 1557 O O . ALA A 1 204 ? 9.229 -1.186 -5.136 1.00 90.62 204 ALA A O 1
ATOM 1558 N N . LEU A 1 205 ? 9.304 -1.902 -3.022 1.00 93.38 205 LEU A N 1
ATOM 1559 C CA . LEU A 1 205 ? 10.694 -1.469 -2.808 1.00 93.38 205 LEU A CA 1
ATOM 1560 C C . LEU A 1 205 ? 11.708 -2.180 -3.726 1.00 93.38 205 LEU A C 1
ATOM 1562 O O . LEU A 1 205 ? 12.399 -1.490 -4.482 1.00 93.38 205 LEU A O 1
ATOM 1566 N N . PRO A 1 206 ? 11.847 -3.524 -3.697 1.00 93.75 206 PRO A N 1
ATOM 1567 C CA . PRO A 1 206 ? 12.781 -4.214 -4.588 1.00 93.75 206 PRO A CA 1
ATOM 1568 C C . PRO A 1 206 ? 12.424 -4.013 -6.061 1.00 93.75 206 PRO A C 1
ATOM 1570 O O . PRO A 1 206 ? 13.314 -3.980 -6.910 1.00 93.75 206 PRO A O 1
ATOM 1573 N N . GLN A 1 207 ? 11.144 -3.831 -6.365 1.00 91.06 207 GLN A N 1
ATOM 1574 C CA . GLN A 1 207 ? 10.674 -3.595 -7.714 1.00 91.06 207 GLN A CA 1
ATOM 1575 C C . GLN A 1 207 ? 11.056 -2.220 -8.260 1.00 91.06 207 GLN A C 1
ATOM 1577 O O . GLN A 1 207 ? 11.593 -2.155 -9.363 1.00 91.06 207 GLN A O 1
ATOM 1582 N N . VAL A 1 208 ? 10.888 -1.145 -7.484 1.00 93.19 208 VAL A N 1
ATOM 1583 C CA . VAL A 1 208 ? 11.376 0.196 -7.851 1.00 93.19 208 VAL A CA 1
ATOM 1584 C C . VAL A 1 208 ? 12.877 0.161 -8.118 1.00 93.19 208 VAL A C 1
ATOM 1586 O O . VAL A 1 208 ? 13.333 0.681 -9.135 1.00 93.19 208 VAL A O 1
ATOM 1589 N N . LEU A 1 209 ? 13.650 -0.501 -7.249 1.00 94.69 209 LEU A N 1
ATOM 1590 C CA . LEU A 1 209 ? 15.098 -0.637 -7.424 1.00 94.69 209 LEU A CA 1
ATOM 1591 C C . LEU A 1 209 ? 15.450 -1.403 -8.708 1.00 94.69 209 LEU A C 1
ATOM 1593 O O . LEU A 1 209 ? 16.314 -0.969 -9.471 1.00 94.69 209 LEU A O 1
ATOM 1597 N N . LEU A 1 210 ? 14.767 -2.519 -8.972 1.00 91.75 210 LEU A N 1
ATOM 1598 C CA . LEU A 1 210 ? 14.992 -3.335 -10.163 1.00 91.75 210 LEU A CA 1
ATOM 1599 C C . LEU A 1 210 ? 14.600 -2.598 -11.448 1.00 91.75 210 LEU A C 1
ATOM 1601 O O . LEU A 1 210 ? 15.348 -2.623 -12.422 1.00 91.75 210 LEU A O 1
ATOM 1605 N N . GLN A 1 211 ? 13.452 -1.929 -11.466 1.00 90.38 211 GLN A N 1
ATOM 1606 C CA . GLN A 1 211 ? 12.966 -1.201 -12.636 1.00 90.38 211 GLN A CA 1
ATOM 1607 C C . GLN A 1 211 ? 13.811 0.035 -12.930 1.00 90.38 211 GLN A C 1
ATOM 1609 O O . GLN A 1 211 ? 14.139 0.278 -14.091 1.00 90.38 211 GLN A O 1
ATOM 1614 N N . ALA A 1 212 ? 14.240 0.764 -11.896 1.00 91.81 212 ALA A N 1
ATOM 1615 C CA . ALA A 1 212 ? 15.203 1.850 -12.042 1.00 91.81 212 ALA A CA 1
ATOM 1616 C C . ALA A 1 212 ? 16.531 1.337 -12.618 1.00 91.81 212 ALA A C 1
ATOM 1618 O O . ALA A 1 212 ? 17.078 1.942 -13.540 1.00 91.81 212 ALA A O 1
ATOM 1619 N N . TYR A 1 213 ? 17.018 0.186 -12.138 1.00 92.12 213 TYR A N 1
ATOM 1620 C CA . TYR A 1 213 ? 18.213 -0.460 -12.681 1.00 92.12 213 TYR A CA 1
ATOM 1621 C C . TYR A 1 213 ? 18.045 -0.850 -14.157 1.00 92.12 213 TYR A C 1
ATOM 1623 O O . TYR A 1 213 ? 18.912 -0.537 -14.972 1.00 92.12 213 TYR A O 1
ATOM 1631 N N . ILE A 1 214 ? 16.928 -1.484 -14.529 1.00 89.06 214 ILE A N 1
ATOM 1632 C CA . ILE A 1 214 ? 16.629 -1.841 -15.924 1.00 89.06 214 ILE A CA 1
ATOM 1633 C C . ILE A 1 214 ? 16.569 -0.580 -16.792 1.00 89.06 214 ILE A C 1
ATOM 1635 O O . ILE A 1 214 ? 17.184 -0.545 -17.856 1.00 89.06 214 ILE A O 1
ATOM 1639 N N . GLY A 1 215 ? 15.906 0.479 -16.323 1.00 89.12 215 GLY A N 1
ATOM 1640 C CA . GLY A 1 215 ? 15.816 1.754 -17.035 1.00 89.12 215 GLY A CA 1
ATOM 1641 C C . GLY A 1 215 ? 17.186 2.389 -17.267 1.00 89.12 215 GLY A C 1
ATOM 1642 O O . GLY A 1 215 ? 17.503 2.782 -18.389 1.00 89.12 215 GLY A O 1
ATOM 1643 N N . LEU A 1 216 ? 18.040 2.405 -16.241 1.00 90.31 216 LEU A N 1
ATOM 1644 C CA . LEU A 1 216 ? 19.412 2.905 -16.340 1.00 90.31 216 LEU A CA 1
ATOM 1645 C C . LEU A 1 216 ? 20.250 2.082 -17.332 1.00 90.31 216 LEU A C 1
ATOM 1647 O O . LEU A 1 216 ? 21.004 2.648 -18.119 1.00 90.31 216 LEU A O 1
ATOM 1651 N N . ARG A 1 217 ? 20.088 0.753 -17.333 1.00 89.31 217 ARG A N 1
ATOM 1652 C CA . ARG A 1 217 ? 20.760 -0.172 -18.264 1.00 89.31 217 ARG A CA 1
ATOM 1653 C C . ARG A 1 217 ? 20.291 0.002 -19.706 1.00 89.31 217 ARG A C 1
ATOM 1655 O O . ARG A 1 217 ? 21.086 -0.189 -20.618 1.00 89.31 217 ARG A O 1
ATOM 1662 N N . MET A 1 218 ? 19.018 0.335 -19.909 1.00 86.31 218 MET A N 1
ATOM 1663 C CA . MET A 1 218 ? 18.445 0.584 -21.232 1.00 86.31 218 MET A CA 1
ATOM 1664 C C . MET A 1 218 ? 18.852 1.942 -21.796 1.00 86.31 218 MET A C 1
ATOM 1666 O O . MET A 1 218 ? 19.117 2.041 -22.989 1.00 86.31 218 MET A O 1
ATOM 1670 N N . TRP A 1 219 ? 18.914 2.975 -20.952 1.00 88.75 219 TRP A N 1
ATOM 1671 C CA . TRP A 1 219 ? 19.447 4.275 -21.354 1.00 88.75 219 TRP A CA 1
ATOM 1672 C C . TRP A 1 219 ? 20.958 4.183 -21.612 1.00 88.75 219 TRP A C 1
ATOM 1674 O O . TRP A 1 219 ? 21.451 4.757 -22.576 1.00 88.75 219 TRP A O 1
ATOM 1684 N N . ASN A 1 220 ? 21.678 3.419 -20.785 1.00 88.88 220 ASN A N 1
ATOM 1685 C CA . ASN A 1 220 ? 23.126 3.237 -20.858 1.00 88.88 220 ASN A CA 1
ATOM 1686 C C . ASN A 1 220 ? 23.892 4.568 -21.015 1.00 88.88 220 ASN A C 1
ATOM 1688 O O . ASN A 1 220 ? 24.619 4.758 -21.995 1.00 88.88 220 ASN A O 1
ATOM 1692 N N . PRO A 1 221 ? 23.717 5.527 -20.085 1.00 87.81 221 PRO A N 1
ATOM 1693 C CA . PRO A 1 221 ? 24.379 6.815 -20.207 1.00 87.81 221 PRO A CA 1
ATOM 1694 C C . PRO A 1 221 ? 25.899 6.612 -20.211 1.00 87.81 221 PRO A C 1
ATOM 1696 O O . PRO A 1 221 ? 26.443 5.915 -19.352 1.00 87.81 221 PRO A O 1
ATOM 1699 N N . TRP A 1 222 ? 26.567 7.211 -21.199 1.00 90.00 222 TRP A N 1
ATOM 1700 C CA . TRP A 1 222 ? 28.023 7.140 -21.392 1.00 90.00 222 TRP A CA 1
ATOM 1701 C C . TRP A 1 222 ? 28.594 5.724 -21.568 1.00 90.00 222 TRP A C 1
ATOM 1703 O O . TRP A 1 222 ? 29.759 5.500 -21.252 1.00 90.00 222 TRP A O 1
ATOM 1713 N N . ASP A 1 223 ? 27.786 4.766 -22.031 1.00 89.88 223 ASP A N 1
ATOM 1714 C CA . ASP A 1 223 ? 28.202 3.374 -22.240 1.00 89.88 223 ASP A CA 1
ATOM 1715 C C . ASP A 1 223 ? 28.819 2.697 -20.998 1.00 89.88 223 ASP A C 1
ATOM 1717 O O . ASP A 1 223 ? 29.596 1.746 -21.100 1.00 89.88 223 ASP A O 1
ATOM 1721 N N . MET A 1 224 ? 28.445 3.155 -19.795 1.00 90.06 224 MET A N 1
ATOM 1722 C CA . MET A 1 224 ? 28.963 2.618 -18.528 1.00 90.06 224 MET A CA 1
ATOM 1723 C C . MET A 1 224 ? 28.514 1.178 -18.253 1.00 90.06 224 MET A C 1
ATOM 1725 O O . MET A 1 224 ? 29.086 0.493 -17.403 1.00 90.06 224 MET A O 1
ATOM 1729 N N . PHE A 1 225 ? 27.468 0.711 -18.933 1.00 86.69 225 PHE A N 1
ATOM 1730 C CA . PHE A 1 225 ? 26.855 -0.583 -18.703 1.00 86.69 225 PHE A CA 1
ATOM 1731 C C . PHE A 1 225 ? 27.022 -1.510 -19.918 1.00 86.69 225 PHE A C 1
ATOM 1733 O O . PHE A 1 225 ? 26.816 -1.087 -21.053 1.00 86.69 225 PHE A O 1
ATOM 1740 N N . PRO A 1 226 ? 27.307 -2.816 -19.714 1.00 84.31 226 PRO A N 1
ATOM 1741 C CA . PRO A 1 226 ? 27.267 -3.789 -20.804 1.00 84.31 226 PRO A CA 1
ATOM 1742 C C . PRO A 1 226 ? 25.933 -3.745 -21.557 1.00 84.31 226 PRO A C 1
ATOM 1744 O O . PRO A 1 226 ? 24.886 -3.828 -20.912 1.00 84.31 226 PRO A O 1
ATOM 1747 N N . GLN A 1 227 ? 25.969 -3.675 -22.889 1.00 80.31 227 GLN A N 1
ATOM 1748 C CA . GLN A 1 227 ? 24.767 -3.607 -23.725 1.00 80.31 227 GLN A CA 1
ATOM 1749 C C . GLN A 1 227 ? 23.801 -4.761 -23.422 1.00 80.31 227 GLN A C 1
ATOM 1751 O O . GLN A 1 227 ? 24.193 -5.930 -23.352 1.00 80.31 227 GLN A O 1
ATOM 1756 N N . VAL A 1 228 ? 22.522 -4.432 -23.243 1.00 78.81 228 VAL A N 1
ATOM 1757 C CA . VAL A 1 228 ? 21.456 -5.423 -23.070 1.00 78.81 228 VAL A CA 1
ATOM 1758 C C . VAL A 1 228 ? 21.108 -5.980 -24.450 1.00 78.81 228 VAL A C 1
ATOM 1760 O O . VAL A 1 228 ? 20.674 -5.239 -25.328 1.00 78.81 228 VAL A O 1
ATOM 1763 N N . ARG A 1 229 ? 21.330 -7.280 -24.670 1.00 70.50 229 ARG A N 1
ATOM 1764 C CA . ARG A 1 229 ? 20.932 -7.956 -25.914 1.00 70.50 229 ARG A CA 1
ATOM 1765 C C . ARG A 1 229 ? 19.445 -8.317 -25.844 1.00 70.50 229 ARG A C 1
ATOM 1767 O O . ARG A 1 229 ? 19.009 -8.880 -24.843 1.00 70.50 229 ARG A O 1
ATOM 1774 N N . GLY A 1 230 ? 18.696 -8.042 -26.912 1.00 65.19 230 GLY A N 1
ATOM 1775 C CA . GLY A 1 230 ? 17.276 -8.399 -27.030 1.00 65.19 230 GLY A CA 1
ATOM 1776 C C . GLY A 1 230 ? 16.331 -7.197 -27.112 1.00 65.19 230 GLY A C 1
ATOM 1777 O O . GLY A 1 230 ? 16.762 -6.051 -27.010 1.00 65.19 230 GLY A O 1
ATOM 1778 N N . ALA A 1 231 ? 15.046 -7.469 -27.361 1.00 55.56 231 ALA A N 1
ATOM 1779 C CA . ALA A 1 231 ? 14.020 -6.444 -27.556 1.00 55.56 231 ALA A CA 1
ATOM 1780 C C . ALA A 1 231 ? 13.900 -5.514 -26.332 1.00 55.56 231 ALA A C 1
ATOM 1782 O O . ALA A 1 231 ? 13.949 -5.955 -25.184 1.00 55.56 231 ALA A O 1
ATOM 1783 N N . SER A 1 232 ? 13.745 -4.214 -26.577 1.00 70.38 232 SER A N 1
ATOM 1784 C CA . SER A 1 232 ? 13.566 -3.217 -25.526 1.00 70.38 232 SER A CA 1
ATOM 1785 C C . SER A 1 232 ? 12.189 -3.365 -24.873 1.00 70.38 232 SER A C 1
ATOM 1787 O O . SER A 1 232 ? 11.170 -3.506 -25.548 1.00 70.38 232 SER A O 1
ATOM 1789 N N . VAL A 1 233 ? 12.138 -3.310 -23.539 1.00 78.31 233 VAL A N 1
ATOM 1790 C CA . VAL A 1 233 ? 10.869 -3.088 -22.831 1.00 78.31 233 VAL A CA 1
ATOM 1791 C C . VAL A 1 233 ? 10.330 -1.723 -23.256 1.00 78.31 233 VAL A C 1
ATOM 1793 O O . VAL A 1 233 ? 11.100 -0.782 -23.439 1.00 78.31 233 VAL A O 1
ATOM 1796 N N . ASN A 1 234 ? 9.015 -1.580 -23.422 1.00 85.56 234 ASN A N 1
ATOM 1797 C CA . ASN A 1 234 ? 8.447 -0.270 -23.723 1.00 85.56 234 ASN A CA 1
ATOM 1798 C C . ASN A 1 234 ? 8.826 0.726 -22.595 1.00 85.56 234 ASN A C 1
ATOM 1800 O O . ASN A 1 234 ? 8.415 0.510 -21.450 1.00 85.56 234 ASN A O 1
ATOM 1804 N N . PRO A 1 235 ? 9.578 1.808 -22.884 1.00 86.31 235 PRO A N 1
ATOM 1805 C CA . PRO A 1 235 ? 10.062 2.734 -21.859 1.00 86.31 235 PRO A CA 1
ATOM 1806 C C . PRO A 1 235 ? 8.918 3.436 -21.122 1.00 86.31 235 PRO A C 1
ATOM 1808 O O . PRO A 1 235 ? 9.045 3.741 -19.940 1.00 86.31 235 PRO A O 1
ATOM 1811 N N . VAL A 1 236 ? 7.776 3.635 -21.788 1.00 87.25 236 VAL A N 1
ATOM 1812 C CA . VAL A 1 236 ? 6.578 4.215 -21.169 1.00 87.25 236 VAL A CA 1
ATOM 1813 C C . VAL A 1 236 ? 5.992 3.258 -20.134 1.00 87.25 236 VAL A C 1
ATOM 1815 O O . VAL A 1 236 ? 5.638 3.690 -19.043 1.00 87.25 236 VAL A O 1
ATOM 1818 N N . ALA A 1 237 ? 5.935 1.956 -20.434 1.00 85.25 237 ALA A N 1
ATOM 1819 C CA . ALA A 1 237 ? 5.436 0.956 -19.488 1.00 85.25 237 ALA A CA 1
ATOM 1820 C C . ALA A 1 237 ? 6.342 0.850 -18.251 1.00 85.25 237 ALA A C 1
ATOM 1822 O O . ALA A 1 237 ? 5.846 0.811 -17.128 1.00 85.25 237 ALA A O 1
ATOM 1823 N N . LEU A 1 238 ? 7.664 0.879 -18.455 1.00 86.06 238 LEU A N 1
ATOM 1824 C CA . LEU A 1 238 ? 8.636 0.870 -17.361 1.00 86.06 238 LEU A CA 1
ATOM 1825 C C . LEU A 1 238 ? 8.515 2.121 -16.478 1.00 86.06 238 LEU A C 1
ATOM 1827 O O . LEU A 1 238 ? 8.507 2.007 -15.257 1.00 86.06 238 LEU A O 1
ATOM 1831 N N . LEU A 1 239 ? 8.384 3.307 -17.086 1.00 87.50 239 LEU A N 1
ATOM 1832 C CA . LEU A 1 239 ? 8.211 4.562 -16.352 1.00 87.50 239 LEU A CA 1
ATOM 1833 C C . LEU A 1 239 ? 6.899 4.584 -15.560 1.00 87.50 239 LEU A C 1
ATOM 1835 O O . LEU A 1 239 ? 6.895 4.992 -14.402 1.00 87.50 239 LEU A O 1
ATOM 1839 N N . MET A 1 240 ? 5.795 4.143 -16.166 1.00 85.12 240 MET A N 1
ATOM 1840 C CA . MET A 1 240 ? 4.500 4.080 -15.486 1.00 85.12 240 MET A CA 1
ATOM 1841 C C . MET A 1 240 ? 4.540 3.129 -14.292 1.00 85.12 240 MET A C 1
ATOM 1843 O O . MET A 1 240 ? 4.073 3.504 -13.222 1.00 85.12 240 MET A O 1
ATOM 1847 N N . SER A 1 241 ? 5.138 1.946 -14.448 1.00 85.25 241 SER A N 1
ATOM 1848 C CA . SER A 1 241 ? 5.300 0.992 -13.347 1.00 85.25 241 SER A CA 1
ATOM 1849 C C . SER A 1 241 ? 6.163 1.579 -12.220 1.00 85.25 241 SER A C 1
ATOM 1851 O O . SER A 1 241 ? 5.734 1.592 -11.070 1.00 85.25 241 SER A O 1
ATOM 1853 N N . LEU A 1 242 ? 7.284 2.234 -12.551 1.00 86.94 242 LEU A N 1
ATOM 1854 C CA . LEU A 1 242 ? 8.135 2.905 -11.564 1.00 86.94 242 LEU A CA 1
ATOM 1855 C C . LEU A 1 242 ? 7.376 3.985 -10.775 1.00 86.94 242 LEU A C 1
ATOM 1857 O O . LEU A 1 242 ? 7.503 4.072 -9.552 1.00 86.94 242 LEU A O 1
ATOM 1861 N N . LEU A 1 243 ? 6.589 4.817 -11.468 1.00 86.88 243 LEU A N 1
ATOM 1862 C CA . LEU A 1 243 ? 5.793 5.877 -10.845 1.00 86.88 243 LEU A CA 1
ATOM 1863 C C . LEU A 1 243 ? 4.683 5.312 -9.951 1.00 86.88 243 LEU A C 1
ATOM 1865 O O . LEU A 1 243 ? 4.469 5.838 -8.858 1.00 86.88 243 LEU A O 1
ATOM 1869 N N . LEU A 1 244 ? 4.001 4.247 -10.384 1.00 85.25 244 LEU A N 1
ATOM 1870 C CA . LEU A 1 244 ? 2.959 3.580 -9.600 1.00 85.25 244 LEU A CA 1
ATOM 1871 C C . LEU A 1 244 ? 3.534 2.948 -8.330 1.00 85.25 244 LEU A C 1
ATOM 1873 O O . LEU A 1 244 ? 3.026 3.214 -7.237 1.00 85.25 244 LEU A O 1
ATOM 1877 N N . SER A 1 245 ? 4.642 2.210 -8.437 1.00 85.62 245 SER A N 1
ATOM 1878 C CA . SER A 1 245 ? 5.293 1.608 -7.274 1.00 85.62 245 SER A CA 1
ATOM 1879 C C . SER A 1 245 ? 5.829 2.674 -6.303 1.00 85.62 245 SER A C 1
ATOM 1881 O O . SER A 1 245 ? 5.654 2.551 -5.090 1.00 85.62 245 SER A O 1
ATOM 1883 N N . ALA A 1 246 ? 6.413 3.771 -6.805 1.00 88.38 246 ALA A N 1
ATOM 1884 C CA . ALA A 1 246 ? 6.862 4.890 -5.969 1.00 88.38 246 ALA A CA 1
ATOM 1885 C C . ALA A 1 246 ? 5.697 5.593 -5.248 1.00 88.38 246 ALA A C 1
ATOM 1887 O O . ALA A 1 246 ? 5.803 5.922 -4.063 1.00 88.38 246 ALA A O 1
ATOM 1888 N N . MET A 1 247 ? 4.570 5.789 -5.938 1.00 86.19 247 MET A N 1
ATOM 1889 C CA . MET A 1 247 ? 3.353 6.341 -5.343 1.00 86.19 247 MET A CA 1
ATOM 1890 C C . MET A 1 247 ? 2.792 5.417 -4.254 1.00 86.19 247 MET A C 1
ATOM 1892 O O . MET A 1 247 ? 2.409 5.904 -3.191 1.00 86.19 247 MET A O 1
ATOM 1896 N N . SER A 1 248 ? 2.800 4.097 -4.474 1.00 86.19 248 SER A N 1
ATOM 1897 C CA . SER A 1 248 ? 2.379 3.115 -3.466 1.00 86.19 248 SER A CA 1
ATOM 1898 C C . SER A 1 248 ? 3.244 3.190 -2.203 1.00 86.19 248 SER A C 1
ATOM 1900 O O . SER A 1 248 ? 2.710 3.241 -1.089 1.00 86.19 248 SER A O 1
ATOM 1902 N N . ILE A 1 249 ? 4.570 3.313 -2.365 1.00 89.44 249 ILE A N 1
ATOM 1903 C CA . ILE A 1 249 ? 5.504 3.487 -1.243 1.00 89.44 249 ILE A CA 1
ATOM 1904 C C . ILE A 1 249 ? 5.178 4.750 -0.449 1.00 89.44 249 ILE A C 1
ATOM 1906 O O . ILE A 1 249 ? 4.973 4.680 0.766 1.00 89.44 249 ILE A O 1
ATOM 1910 N N . TYR A 1 250 ? 5.084 5.889 -1.139 1.00 89.94 250 TYR A N 1
ATOM 1911 C CA . TYR A 1 250 ? 4.788 7.174 -0.512 1.00 89.94 250 TYR A CA 1
ATOM 1912 C C . TYR A 1 250 ? 3.462 7.147 0.254 1.00 89.94 250 TYR A C 1
ATOM 1914 O O . TYR A 1 250 ? 3.375 7.609 1.397 1.00 89.94 250 TYR A O 1
ATOM 1922 N N . ASP A 1 251 ? 2.422 6.580 -0.352 1.00 85.81 251 ASP A N 1
ATOM 1923 C CA . ASP A 1 251 ? 1.112 6.488 0.266 1.00 85.81 251 ASP A CA 1
ATOM 1924 C C . ASP A 1 251 ? 1.115 5.594 1.515 1.00 85.81 251 ASP A C 1
ATOM 1926 O O . ASP A 1 251 ? 0.486 5.934 2.522 1.00 85.81 251 ASP A O 1
ATOM 1930 N N . ALA A 1 252 ? 1.776 4.434 1.454 1.00 88.94 252 ALA A N 1
ATOM 1931 C CA . ALA A 1 252 ? 1.850 3.501 2.572 1.00 88.94 252 ALA A CA 1
ATOM 1932 C C . ALA A 1 252 ? 2.661 4.092 3.735 1.00 88.94 252 ALA A C 1
ATOM 1934 O O . ALA A 1 252 ? 2.222 4.022 4.885 1.00 88.94 252 ALA A O 1
ATOM 1935 N N . GLU A 1 253 ? 3.792 4.740 3.451 1.00 91.00 253 GLU A N 1
ATOM 1936 C CA . GLU A 1 253 ? 4.602 5.434 4.456 1.00 91.00 253 GLU A CA 1
ATOM 1937 C C . GLU A 1 253 ? 3.826 6.586 5.104 1.00 91.00 253 GLU A C 1
ATOM 1939 O O . GLU A 1 253 ? 3.756 6.689 6.335 1.00 91.00 253 GLU A O 1
ATOM 1944 N N . THR A 1 254 ? 3.173 7.419 4.288 1.00 88.44 254 THR A N 1
ATOM 1945 C CA . THR A 1 254 ? 2.346 8.531 4.772 1.00 88.44 254 THR A CA 1
ATOM 1946 C C . THR A 1 254 ? 1.211 8.014 5.651 1.00 88.44 254 THR A C 1
ATOM 1948 O O . THR A 1 254 ? 0.953 8.570 6.723 1.00 88.44 254 THR A O 1
ATOM 1951 N N . PHE A 1 255 ? 0.558 6.922 5.245 1.00 88.62 255 PHE A N 1
ATOM 1952 C CA . PHE A 1 255 ? -0.476 6.269 6.039 1.00 88.62 255 PHE A CA 1
ATOM 1953 C C . PHE A 1 255 ? 0.075 5.791 7.389 1.00 88.62 255 PHE A C 1
ATOM 1955 O O . PHE A 1 255 ? -0.424 6.205 8.437 1.00 88.62 255 PHE A O 1
ATOM 1962 N N . VAL A 1 256 ? 1.127 4.970 7.401 1.00 91.75 256 VAL A N 1
ATOM 1963 C CA . VAL A 1 256 ? 1.676 4.419 8.651 1.00 91.75 256 VAL A CA 1
ATOM 1964 C C . VAL A 1 256 ? 2.117 5.539 9.588 1.00 91.75 256 VAL A C 1
ATOM 1966 O O . VAL A 1 256 ? 1.716 5.546 10.751 1.00 91.75 256 VAL A O 1
ATOM 1969 N N . THR A 1 257 ? 2.852 6.528 9.080 1.00 90.62 257 THR A N 1
ATOM 1970 C CA . THR A 1 257 ? 3.344 7.662 9.873 1.00 90.62 257 THR A CA 1
ATOM 1971 C C . THR A 1 257 ? 2.196 8.435 10.516 1.00 90.62 257 THR A C 1
ATOM 1973 O O . THR A 1 257 ? 2.183 8.672 11.729 1.00 90.62 257 THR A O 1
ATOM 1976 N N . LYS A 1 258 ? 1.197 8.810 9.709 1.00 87.81 258 LYS A N 1
ATOM 1977 C CA . LYS A 1 258 ? 0.060 9.627 10.142 1.00 87.81 258 LYS A CA 1
ATOM 1978 C C . LYS A 1 258 ? -0.799 8.890 11.169 1.00 87.81 258 LYS A C 1
ATOM 1980 O O . LYS A 1 258 ? -1.143 9.453 12.211 1.00 87.81 258 LYS A O 1
ATOM 1985 N N . PHE A 1 259 ? -1.135 7.629 10.906 1.00 87.06 259 PHE A N 1
ATOM 1986 C CA . PHE A 1 259 ? -2.029 6.861 11.770 1.00 87.06 259 PHE A CA 1
ATOM 1987 C C . PHE A 1 259 ? -1.331 6.327 13.024 1.00 87.06 259 PHE A C 1
ATOM 1989 O O . PHE A 1 259 ? -1.951 6.333 14.091 1.00 87.06 259 PHE A O 1
ATOM 1996 N N . ALA A 1 260 ? -0.043 5.978 12.960 1.00 89.25 260 ALA A N 1
ATOM 1997 C CA . ALA A 1 260 ? 0.740 5.664 14.153 1.00 89.25 260 ALA A CA 1
ATOM 1998 C C . ALA A 1 260 ? 0.836 6.883 15.083 1.00 89.25 260 ALA A C 1
ATOM 2000 O O . ALA A 1 260 ? 0.570 6.773 16.282 1.00 89.25 260 ALA A O 1
ATOM 2001 N N . ARG A 1 261 ? 1.108 8.083 14.546 1.00 88.62 261 ARG A N 1
ATOM 2002 C CA . ARG A 1 261 ? 1.129 9.317 15.352 1.00 88.62 261 ARG A CA 1
ATOM 2003 C C . ARG A 1 261 ? -0.191 9.543 16.093 1.00 88.62 261 ARG A C 1
ATOM 2005 O O . ARG A 1 261 ? -0.177 9.841 17.284 1.00 88.62 261 ARG A O 1
ATOM 2012 N N . ARG A 1 262 ? -1.324 9.344 15.415 1.00 84.62 262 ARG A N 1
ATOM 2013 C CA . ARG A 1 262 ? -2.661 9.582 15.984 1.00 84.62 262 ARG A CA 1
ATOM 2014 C C . ARG A 1 262 ? -3.123 8.511 16.976 1.00 84.62 262 ARG A C 1
ATOM 2016 O O . ARG A 1 262 ? -3.762 8.844 17.968 1.00 84.62 262 ARG A O 1
ATOM 2023 N N . GLN A 1 263 ? -2.807 7.238 16.736 1.00 87.00 263 GLN A N 1
ATOM 2024 C CA . GLN A 1 263 ? -3.413 6.123 17.485 1.00 87.00 263 GLN A CA 1
ATOM 2025 C C . GLN A 1 263 ? -2.471 5.453 18.489 1.00 87.00 263 GLN A C 1
ATOM 2027 O O . GLN A 1 263 ? -2.904 4.979 19.544 1.00 87.00 263 GLN A O 1
ATOM 2032 N N . SER A 1 264 ? -1.174 5.420 18.194 1.00 87.62 264 SER A N 1
ATOM 2033 C CA . SER A 1 264 ? -0.148 4.821 19.055 1.00 87.62 264 SER A CA 1
ATOM 2034 C C . SER A 1 264 ? 0.863 5.840 19.582 1.00 87.62 264 SER A C 1
ATOM 2036 O O . SER A 1 264 ? 1.863 5.443 20.169 1.00 87.62 264 SER A O 1
ATOM 2038 N N . GLY A 1 265 ? 0.610 7.143 19.413 1.00 85.81 265 GLY A N 1
ATOM 2039 C CA . GLY A 1 265 ? 1.528 8.193 19.866 1.00 85.81 265 GLY A CA 1
ATOM 2040 C C . GLY A 1 265 ? 2.854 8.208 19.101 1.00 85.81 265 GLY A C 1
ATOM 2041 O O . GLY A 1 265 ? 3.848 8.694 19.623 1.00 85.81 265 GLY A O 1
ATOM 2042 N N . GLY A 1 266 ? 2.878 7.657 17.884 1.00 88.69 266 GLY A N 1
ATOM 2043 C CA . GLY A 1 266 ? 4.071 7.580 17.040 1.00 88.69 266 GLY A CA 1
ATOM 2044 C C . GLY A 1 266 ? 4.817 6.248 17.110 1.00 88.69 266 GLY A C 1
ATOM 2045 O O . GLY A 1 266 ? 5.768 6.070 16.359 1.00 88.69 266 GLY A O 1
ATOM 2046 N N . ASP A 1 267 ? 4.389 5.286 17.935 1.00 93.25 267 ASP A N 1
ATOM 2047 C CA . ASP A 1 267 ? 4.979 3.942 17.935 1.00 93.25 267 ASP A CA 1
ATOM 2048 C C . ASP A 1 267 ? 4.436 3.108 16.762 1.00 93.25 267 ASP A C 1
ATOM 2050 O O . ASP A 1 267 ? 3.307 2.598 16.795 1.00 93.25 267 ASP A O 1
ATOM 2054 N N . TRP A 1 268 ? 5.246 2.965 15.712 1.00 92.62 268 TRP A N 1
ATOM 2055 C CA . TRP A 1 268 ? 4.884 2.210 14.511 1.00 92.62 268 TRP A CA 1
ATOM 2056 C C . TRP A 1 268 ? 4.723 0.720 14.798 1.00 92.62 268 TRP A C 1
ATOM 2058 O O . TRP A 1 268 ? 3.807 0.096 14.268 1.00 92.62 268 TRP A O 1
ATOM 2068 N N . ARG A 1 269 ? 5.562 0.137 15.661 1.00 93.62 269 ARG A N 1
ATOM 2069 C CA . ARG A 1 269 ? 5.508 -1.301 15.961 1.00 93.62 269 ARG A CA 1
ATOM 2070 C C . ARG A 1 269 ? 4.211 -1.643 16.678 1.00 93.62 269 ARG A C 1
ATOM 2072 O O . ARG A 1 269 ? 3.535 -2.597 16.295 1.00 93.62 269 ARG A O 1
ATOM 2079 N N . ALA A 1 270 ? 3.826 -0.830 17.660 1.00 92.38 270 ALA A N 1
ATOM 2080 C CA . ALA A 1 270 ? 2.550 -0.989 18.348 1.00 92.38 270 ALA A CA 1
ATOM 2081 C C . ALA A 1 270 ? 1.354 -0.795 17.401 1.00 92.38 270 ALA A C 1
ATOM 2083 O O . ALA A 1 270 ? 0.372 -1.533 17.496 1.00 92.38 270 ALA A O 1
ATOM 2084 N N . PHE A 1 271 ? 1.429 0.169 16.476 1.00 93.12 271 PHE A N 1
ATOM 2085 C CA . PHE A 1 271 ? 0.381 0.391 15.477 1.00 93.12 271 PHE A CA 1
ATOM 2086 C C . PHE A 1 271 ? 0.221 -0.810 14.539 1.00 93.12 271 PHE A C 1
ATOM 2088 O O . PHE A 1 271 ? -0.879 -1.355 14.432 1.00 93.12 271 PHE A O 1
ATOM 2095 N N . ILE A 1 272 ? 1.316 -1.273 13.927 1.00 93.12 272 ILE A N 1
ATOM 2096 C CA . ILE A 1 272 ? 1.307 -2.442 13.042 1.00 93.12 272 ILE A CA 1
ATOM 2097 C C . ILE A 1 272 ? 0.815 -3.676 13.797 1.00 93.12 272 ILE A C 1
ATOM 2099 O O . ILE A 1 272 ? -0.063 -4.366 13.295 1.00 93.12 272 ILE A O 1
ATOM 2103 N N . GLY A 1 273 ? 1.271 -3.910 15.032 1.00 93.88 273 GLY A N 1
ATOM 2104 C CA . GLY A 1 273 ? 0.794 -5.024 15.855 1.00 93.88 273 GLY A CA 1
ATOM 2105 C C . GLY A 1 273 ? -0.731 -5.047 16.011 1.00 93.88 273 GLY A C 1
ATOM 2106 O O . GLY A 1 273 ? -1.351 -6.099 15.874 1.00 93.88 273 GLY A O 1
ATOM 2107 N N . LYS A 1 274 ? -1.369 -3.887 16.207 1.00 92.75 274 LYS A N 1
ATOM 2108 C CA . LYS A 1 274 ? -2.838 -3.795 16.243 1.00 92.75 274 LYS A CA 1
ATOM 2109 C C . LYS A 1 274 ? -3.485 -3.978 14.865 1.00 92.75 274 LYS A C 1
ATOM 2111 O O . LYS A 1 274 ? -4.554 -4.580 14.779 1.00 92.75 274 LYS A O 1
ATOM 2116 N N . MET A 1 275 ? -2.847 -3.512 13.789 1.00 93.50 275 MET A N 1
ATOM 2117 C CA . MET A 1 275 ? -3.306 -3.745 12.410 1.00 93.50 275 MET A CA 1
ATOM 2118 C C . MET A 1 275 ? -3.330 -5.238 12.055 1.00 93.50 275 MET A C 1
ATOM 2120 O O . MET A 1 275 ? -4.284 -5.689 11.427 1.00 93.50 275 MET A O 1
ATOM 2124 N N . VAL A 1 276 ? -2.348 -6.023 12.520 1.00 94.38 276 VAL A N 1
ATOM 2125 C CA . VAL A 1 276 ? -2.319 -7.494 12.363 1.00 94.38 276 VAL A CA 1
ATOM 2126 C C . VAL A 1 276 ? -3.533 -8.165 13.011 1.00 94.38 276 VAL A C 1
ATOM 2128 O O . VAL A 1 276 ? -4.045 -9.163 12.509 1.00 94.38 276 VAL A O 1
ATOM 2131 N N . HIS A 1 277 ? -4.044 -7.590 14.099 1.00 93.12 277 HIS A N 1
ATOM 2132 C CA . HIS A 1 277 ? -5.289 -8.011 14.742 1.00 93.12 277 HIS A CA 1
ATOM 2133 C C . HIS A 1 277 ? -6.532 -7.339 14.137 1.00 93.12 277 HIS A C 1
ATOM 2135 O O . HIS A 1 277 ? -7.541 -7.175 14.818 1.00 93.12 277 HIS A O 1
ATOM 2141 N N . LEU A 1 278 ? -6.459 -6.926 12.868 1.00 92.19 278 LEU A N 1
ATOM 2142 C CA . LEU A 1 278 ? -7.525 -6.250 12.120 1.00 92.19 278 LEU A CA 1
ATOM 2143 C C . LEU A 1 278 ? -8.107 -5.030 12.853 1.00 92.19 278 LEU A C 1
ATOM 2145 O O . LEU A 1 278 ? -9.303 -4.749 12.775 1.00 92.19 278 LEU A O 1
ATOM 2149 N N . GLY A 1 279 ? -7.242 -4.310 13.570 1.00 87.88 279 GLY A N 1
ATOM 2150 C CA . GLY A 1 279 ? -7.572 -3.076 14.274 1.00 87.88 279 GLY A CA 1
ATOM 2151 C C . GLY A 1 279 ? -8.236 -3.249 15.631 1.00 87.88 279 GLY A C 1
ATOM 2152 O O . GLY A 1 279 ? -8.800 -2.291 16.153 1.00 87.88 279 GLY A O 1
ATOM 2153 N N . GLU A 1 280 ? -8.154 -4.428 16.250 1.00 88.38 280 GLU A N 1
ATOM 2154 C CA . GLU A 1 280 ? -8.578 -4.577 17.641 1.00 88.38 280 GLU A CA 1
ATOM 2155 C C . GLU A 1 280 ? -7.802 -3.598 18.555 1.00 88.38 280 GLU A C 1
ATOM 2157 O O . GLU A 1 280 ? -6.586 -3.701 18.729 1.00 88.38 280 GLU A O 1
ATOM 2162 N N . GLY A 1 281 ? -8.504 -2.622 19.147 1.00 84.50 281 GLY A N 1
ATOM 2163 C CA . GLY A 1 281 ? -7.888 -1.575 19.973 1.00 84.50 281 GLY A CA 1
ATOM 2164 C C . GLY A 1 281 ? -7.357 -0.354 19.205 1.00 84.50 281 GLY A C 1
ATOM 2165 O O . GLY A 1 281 ? -6.611 0.441 19.793 1.00 84.50 281 GLY A O 1
ATOM 2166 N N . LEU A 1 282 ? -7.691 -0.223 17.919 1.00 87.88 282 LEU A N 1
ATOM 2167 C CA . LEU A 1 282 ? -7.566 1.002 17.123 1.00 87.88 282 LEU A CA 1
ATOM 2168 C C . LEU A 1 282 ? -8.907 1.744 17.090 1.00 87.88 282 LEU A C 1
ATOM 2170 O O . LEU A 1 282 ? -9.960 1.160 17.341 1.00 87.88 282 LEU A O 1
ATOM 2174 N N . ALA A 1 283 ? -8.872 3.048 16.819 1.00 82.44 283 ALA A N 1
ATOM 2175 C CA . ALA A 1 283 ? -10.108 3.813 16.685 1.00 82.44 283 ALA A CA 1
ATOM 2176 C C . ALA A 1 283 ? -10.860 3.395 15.399 1.00 82.44 283 ALA A C 1
ATOM 2178 O O . ALA A 1 283 ? -10.205 3.083 14.400 1.00 82.44 283 ALA A O 1
ATOM 2179 N N . PRO A 1 284 ? -12.209 3.412 15.399 1.00 79.00 284 PRO A N 1
ATOM 2180 C CA . PRO A 1 284 ? -13.008 3.087 14.223 1.00 79.00 284 PRO A CA 1
ATOM 2181 C C . PRO A 1 284 ? -12.612 3.916 12.998 1.00 79.00 284 PRO A C 1
ATOM 2183 O O . PRO A 1 284 ? -12.393 5.128 13.081 1.00 79.00 284 PRO A O 1
ATOM 2186 N N . SER A 1 285 ? -12.564 3.259 11.843 1.00 73.19 285 SER A N 1
ATOM 2187 C CA . SER A 1 285 ? -12.145 3.858 10.575 1.00 73.19 285 SER A CA 1
ATOM 2188 C C . SER A 1 285 ? -13.025 5.023 10.131 1.00 73.19 285 SER A C 1
ATOM 2190 O O . SER A 1 285 ? -12.508 6.044 9.684 1.00 73.19 285 SER A O 1
ATOM 2192 N N . GLY A 1 286 ? -14.343 4.905 10.318 1.00 70.69 286 GLY A N 1
ATOM 2193 C CA . GLY A 1 286 ? -15.297 5.960 9.972 1.00 70.69 286 GLY A CA 1
ATOM 2194 C C . GLY A 1 286 ? -15.039 7.265 10.726 1.00 70.69 286 GLY A C 1
ATOM 2195 O O . GLY A 1 286 ? -15.188 8.341 10.153 1.00 70.69 286 GLY A O 1
ATOM 2196 N N . ILE A 1 287 ? -14.568 7.180 11.975 1.00 72.19 287 ILE A N 1
ATOM 2197 C CA . ILE A 1 287 ? -14.222 8.365 12.762 1.00 72.19 287 ILE A CA 1
ATOM 2198 C C . ILE A 1 287 ? -12.946 9.008 12.218 1.00 72.19 287 ILE A C 1
ATOM 2200 O O . ILE A 1 287 ? -12.899 10.216 12.027 1.00 72.19 287 ILE A O 1
ATOM 2204 N N . GLN A 1 288 ? -11.921 8.215 11.905 1.00 72.50 288 GLN A N 1
ATOM 2205 C CA . GLN A 1 288 ? -10.682 8.749 11.330 1.00 72.50 288 GLN A CA 1
ATOM 2206 C C . GLN A 1 288 ? -10.906 9.424 9.981 1.00 72.50 288 GLN A C 1
ATOM 2208 O O . GLN A 1 288 ? -10.340 10.483 9.721 1.00 72.50 288 GLN A O 1
ATOM 2213 N N . GLU A 1 289 ? -11.744 8.822 9.143 1.00 70.69 289 GLU A N 1
ATOM 2214 C CA . GLU A 1 289 ? -12.122 9.379 7.854 1.00 70.69 289 GLU A CA 1
ATOM 2215 C C . GLU A 1 289 ? -12.916 10.682 8.017 1.00 70.69 289 GLU A C 1
ATOM 2217 O O . GLU A 1 289 ? -12.633 11.657 7.326 1.00 70.69 289 GLU A O 1
ATOM 2222 N N . ALA A 1 290 ? -13.869 10.732 8.952 1.00 69.62 290 ALA A N 1
ATOM 2223 C CA . ALA A 1 290 ? -14.618 11.951 9.256 1.00 69.62 290 ALA A CA 1
ATOM 2224 C C . ALA A 1 290 ? -13.696 13.076 9.754 1.00 69.62 290 ALA A C 1
ATOM 2226 O O . ALA A 1 290 ? -13.805 14.218 9.308 1.00 69.62 290 ALA A O 1
ATOM 2227 N N . MET A 1 291 ? -12.736 12.737 10.615 1.00 69.62 291 MET A N 1
ATOM 2228 C CA . MET A 1 291 ? -11.736 13.676 11.122 1.00 69.62 291 MET A CA 1
ATOM 2229 C C . MET A 1 291 ? -10.792 14.182 10.028 1.00 69.62 291 MET A C 1
ATOM 2231 O O . MET A 1 291 ? -10.446 15.360 10.015 1.00 69.62 291 MET A O 1
ATOM 2235 N N . ASP A 1 292 ? -10.407 13.321 9.083 1.00 68.25 292 ASP A N 1
ATOM 2236 C CA . ASP A 1 292 ? -9.589 13.713 7.933 1.00 68.25 292 ASP A CA 1
ATOM 2237 C C . ASP A 1 292 ? -10.343 14.567 6.906 1.00 68.25 292 ASP A C 1
ATOM 2239 O O . ASP A 1 292 ? -9.715 15.340 6.186 1.00 68.25 292 ASP A O 1
ATOM 2243 N N . LYS A 1 293 ? -11.674 14.461 6.842 1.00 67.00 293 LYS A N 1
ATOM 2244 C CA . LYS A 1 293 ? -12.519 15.215 5.901 1.00 67.00 293 LYS A CA 1
ATOM 2245 C C . LYS A 1 293 ? -12.914 16.621 6.372 1.00 67.00 293 LYS A C 1
ATOM 2247 O O . LYS A 1 293 ? -13.515 17.344 5.583 1.00 67.00 293 LYS A O 1
ATOM 2252 N N . GLN A 1 294 ? -12.587 17.009 7.610 1.00 61.12 294 GLN A N 1
ATOM 2253 C CA . GLN A 1 294 ? -12.708 18.375 8.154 1.00 61.12 294 GLN A CA 1
ATOM 2254 C C . GLN A 1 294 ? -13.964 19.168 7.733 1.00 61.12 294 GLN A C 1
ATOM 2256 O O . GLN A 1 294 ? -13.877 20.218 7.097 1.00 61.12 294 GLN A O 1
ATOM 2261 N N . ARG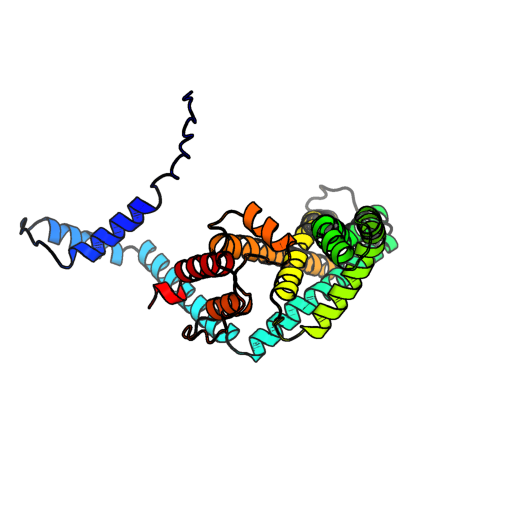 A 1 295 ? -15.150 18.719 8.147 1.00 52.56 295 ARG A N 1
ATOM 2262 C CA . ARG A 1 295 ? -16.331 19.590 8.260 1.00 52.56 295 ARG A CA 1
ATOM 2263 C C . ARG A 1 295 ? -17.076 19.193 9.522 1.00 52.56 295 ARG A C 1
ATOM 2265 O O . ARG A 1 295 ? -17.726 18.162 9.501 1.00 52.56 295 ARG A O 1
ATOM 2272 N N . VAL A 1 296 ? -16.908 19.973 10.594 1.00 49.53 296 VAL A N 1
ATOM 2273 C CA . VAL A 1 296 ? -17.671 19.920 11.858 1.00 49.53 296 VAL A CA 1
ATOM 2274 C C . VAL A 1 296 ? -17.908 18.491 12.374 1.00 49.53 296 VAL A C 1
ATOM 2276 O O . VAL A 1 296 ? -18.833 17.803 11.958 1.00 49.53 296 VAL A O 1
ATOM 2279 N N . ALA A 1 297 ? -17.076 18.047 13.317 1.00 49.78 297 ALA A N 1
ATOM 2280 C CA . ALA A 1 297 ? -17.147 16.716 13.921 1.00 49.78 297 ALA A CA 1
ATOM 2281 C C . ALA A 1 297 ? -18.357 16.546 14.868 1.00 49.78 297 ALA A C 1
ATOM 2283 O O . ALA A 1 297 ? -18.191 16.223 16.041 1.00 49.78 297 ALA A O 1
ATOM 2284 N N . VAL A 1 298 ? -19.587 16.713 14.370 1.00 54.00 298 VAL A N 1
ATOM 2285 C CA . VAL A 1 298 ? -20.747 16.044 14.974 1.00 54.00 298 VAL A CA 1
ATOM 2286 C C . VAL A 1 298 ? -20.700 14.600 14.491 1.00 54.00 298 VAL A C 1
ATOM 2288 O O . VAL A 1 298 ? -21.295 14.198 13.494 1.00 54.00 298 VAL A O 1
ATOM 2291 N N . CYS A 1 299 ? -19.855 13.841 15.173 1.00 56.31 299 CYS A N 1
ATOM 2292 C CA . CYS A 1 299 ? -19.677 12.420 14.974 1.00 56.31 299 CYS A CA 1
ATOM 2293 C C . CYS A 1 299 ? -20.827 11.694 15.687 1.00 56.31 299 CYS A C 1
ATOM 2295 O O . CYS A 1 299 ? -20.685 11.326 16.850 1.00 56.31 299 CYS A O 1
ATOM 2297 N N . ASP A 1 300 ? -21.955 11.496 14.998 1.00 60.09 300 ASP A N 1
ATOM 2298 C CA . ASP A 1 300 ? -23.049 10.643 15.480 1.00 60.09 300 ASP A CA 1
ATOM 2299 C C . ASP A 1 300 ? -22.675 9.170 15.257 1.00 60.09 300 ASP A C 1
ATOM 2301 O O . ASP A 1 300 ? -23.000 8.548 14.243 1.00 60.09 300 ASP A O 1
ATOM 2305 N N . PHE A 1 301 ? -21.845 8.648 16.161 1.00 65.31 301 PHE A N 1
ATOM 2306 C CA . PHE A 1 301 ? -21.461 7.244 16.175 1.00 65.31 301 PHE A CA 1
ATOM 2307 C C . PHE A 1 301 ? -22.015 6.588 17.427 1.00 65.31 301 PHE A C 1
ATOM 2309 O O . PHE A 1 301 ? -21.767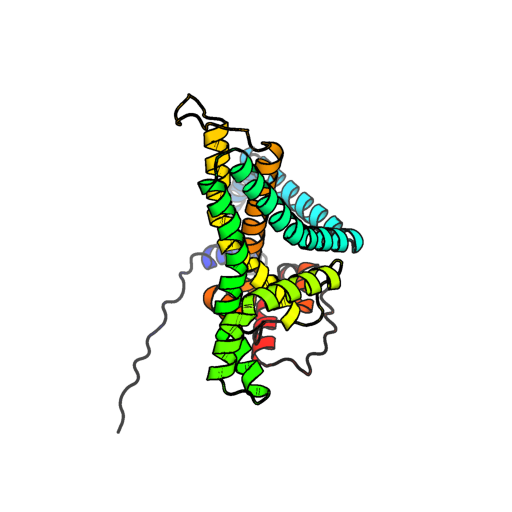 7.042 18.544 1.00 65.31 301 PHE A O 1
ATOM 2316 N N . ASP A 1 302 ? -22.685 5.458 17.233 1.00 69.12 302 ASP A N 1
ATOM 2317 C CA . ASP A 1 302 ? -23.020 4.567 18.329 1.00 69.12 302 ASP A CA 1
ATOM 2318 C C . ASP A 1 302 ? -21.729 3.970 18.918 1.00 69.12 302 ASP A C 1
ATOM 2320 O O . ASP A 1 302 ? -21.045 3.152 18.295 1.00 69.12 302 ASP A O 1
ATOM 2324 N N . LEU A 1 303 ? -21.375 4.422 20.123 1.00 76.25 303 LEU A N 1
ATOM 2325 C CA . LEU A 1 303 ? -20.210 3.952 20.871 1.00 76.25 303 LEU A CA 1
ATOM 2326 C C . LEU A 1 303 ? -20.537 2.784 21.815 1.00 76.25 303 LEU A C 1
ATOM 2328 O O . LEU A 1 303 ? -19.643 2.328 22.528 1.00 76.25 303 LEU A O 1
ATOM 2332 N N . SER A 1 304 ? -21.775 2.274 21.828 1.00 75.88 304 SER A N 1
ATOM 2333 C CA . SER A 1 304 ? -22.217 1.224 22.762 1.00 75.88 304 SER A CA 1
ATOM 2334 C C . SER A 1 304 ? -21.379 -0.061 22.690 1.00 75.88 304 SER A C 1
ATOM 2336 O O . SER A 1 304 ? -21.214 -0.752 23.695 1.00 75.88 304 SER A O 1
ATOM 2338 N N . GLY A 1 305 ? -20.791 -0.361 21.527 1.00 72.81 305 GLY A N 1
ATOM 2339 C CA . GLY A 1 305 ? -19.920 -1.521 21.306 1.00 72.81 305 GLY A CA 1
ATOM 2340 C C . GLY A 1 305 ? -18.413 -1.257 21.423 1.00 72.81 305 GLY A C 1
ATOM 2341 O O . GLY A 1 305 ? -17.621 -2.170 21.180 1.00 72.81 305 GLY A O 1
ATOM 2342 N N . VAL A 1 306 ? -17.989 -0.031 21.745 1.00 75.62 306 VAL A N 1
ATOM 2343 C CA . VAL A 1 306 ? -16.577 0.381 21.688 1.00 75.62 306 VAL A CA 1
ATOM 2344 C C . VAL A 1 306 ? -15.869 0.091 23.013 1.00 75.62 306 VAL A C 1
ATOM 2346 O O . VAL A 1 306 ? -16.308 0.483 24.092 1.00 75.62 306 VAL A O 1
ATOM 2349 N N . ARG A 1 307 ? -14.720 -0.590 22.954 1.00 81.50 307 ARG A N 1
ATOM 2350 C CA . ARG A 1 307 ? -13.940 -0.962 24.148 1.00 81.50 307 ARG A CA 1
ATOM 2351 C C . ARG A 1 307 ? -13.186 0.242 24.716 1.00 81.50 307 ARG A C 1
ATOM 2353 O O . ARG A 1 307 ? -12.733 1.110 23.977 1.00 81.50 307 ARG A O 1
ATOM 2360 N N . VAL A 1 308 ? -12.893 0.234 26.021 1.00 82.25 308 VAL A N 1
ATOM 2361 C CA . VAL A 1 308 ? -12.137 1.309 26.714 1.00 82.25 308 VAL A CA 1
ATOM 2362 C C . VAL A 1 308 ? -10.835 1.691 25.992 1.00 82.25 308 VAL A C 1
ATOM 2364 O O . VAL A 1 308 ? -10.502 2.867 25.869 1.00 82.25 308 VAL A O 1
ATOM 2367 N N . ARG A 1 309 ? -10.099 0.707 25.460 1.00 76.12 309 ARG A N 1
ATOM 2368 C CA . ARG A 1 309 ? -8.852 0.951 24.709 1.00 76.12 309 ARG A CA 1
ATOM 2369 C C . ARG A 1 309 ? -9.080 1.696 23.389 1.00 76.12 309 ARG A C 1
ATOM 2371 O O . ARG A 1 309 ? -8.223 2.470 22.970 1.00 76.12 309 ARG A O 1
ATOM 2378 N N . GLU A 1 310 ? -10.214 1.463 22.741 1.00 77.50 310 GLU A N 1
ATOM 2379 C CA . GLU A 1 310 ? -10.604 2.123 21.492 1.00 77.50 310 GLU A CA 1
ATOM 2380 C C . GLU A 1 310 ? -11.036 3.567 21.783 1.00 77.50 310 GLU A C 1
ATOM 2382 O O . GLU A 1 310 ? -10.615 4.473 21.068 1.00 77.50 310 GLU A O 1
ATOM 2387 N N . ILE A 1 311 ? -11.728 3.805 22.906 1.00 81.62 311 ILE A N 1
ATOM 2388 C CA . ILE A 1 311 ? -12.042 5.156 23.409 1.00 81.62 311 ILE A CA 1
ATOM 2389 C C . ILE A 1 311 ? -10.759 5.939 23.731 1.00 81.62 311 ILE A C 1
ATOM 2391 O O . ILE A 1 311 ? -10.623 7.099 23.350 1.00 81.62 311 ILE A O 1
ATOM 2395 N N . GLN A 1 312 ? -9.766 5.315 24.373 1.00 81.56 312 GLN A N 1
ATOM 2396 C CA . GLN A 1 312 ? -8.470 5.963 24.619 1.00 81.56 312 GLN A CA 1
ATOM 2397 C C . GLN A 1 312 ? -7.744 6.319 23.313 1.00 81.56 312 GLN A C 1
ATOM 2399 O O . GLN A 1 312 ? -7.165 7.400 23.196 1.00 81.56 312 GLN A O 1
ATOM 2404 N N . SER A 1 313 ? -7.776 5.424 22.320 1.00 75.62 313 SER A N 1
ATOM 2405 C CA . SER A 1 313 ? -7.226 5.696 20.987 1.00 75.62 313 SER A CA 1
ATOM 2406 C C . SER A 1 313 ? -7.973 6.835 20.291 1.00 75.62 313 SER A C 1
ATOM 2408 O O . SER A 1 313 ? -7.350 7.668 19.630 1.00 75.62 313 SER A O 1
ATOM 2410 N N . LEU A 1 314 ? -9.294 6.900 20.461 1.00 80.25 314 LEU A N 1
ATOM 2411 C CA . LEU A 1 314 ? -10.130 7.978 19.950 1.00 80.25 314 LEU A CA 1
ATOM 2412 C C . LEU A 1 314 ? -9.750 9.316 20.591 1.00 80.25 314 LEU A C 1
ATOM 2414 O O . LEU A 1 314 ? -9.465 10.260 19.865 1.00 80.25 314 LEU A O 1
ATOM 2418 N N . GLY A 1 315 ? -9.629 9.380 21.920 1.00 78.75 315 GLY A N 1
ATOM 2419 C CA . GLY A 1 315 ? -9.212 10.597 22.624 1.00 78.75 315 GLY A CA 1
ATOM 2420 C C . GLY A 1 315 ? -7.848 11.123 22.160 1.00 78.75 315 GLY A C 1
ATOM 2421 O O . GLY A 1 315 ? -7.673 12.326 21.972 1.00 78.75 315 GLY A O 1
ATOM 2422 N N . ARG A 1 316 ? -6.888 10.228 21.882 1.00 78.62 316 ARG A N 1
ATOM 2423 C CA . ARG A 1 316 ? -5.594 10.611 21.283 1.00 78.62 316 ARG A CA 1
ATOM 2424 C C . ARG A 1 316 ? -5.741 11.134 19.859 1.00 78.62 316 ARG A C 1
ATOM 2426 O O . ARG A 1 316 ? -5.114 12.131 19.517 1.00 78.62 316 ARG A O 1
ATOM 2433 N N . THR A 1 317 ? -6.575 10.481 19.054 1.00 75.62 317 THR A N 1
ATOM 2434 C CA . THR A 1 317 ? -6.828 10.883 17.665 1.00 75.62 317 THR A CA 1
ATOM 2435 C C . THR A 1 317 ? -7.465 12.273 17.624 1.00 75.62 317 THR A C 1
ATOM 2437 O O . THR A 1 317 ? -6.985 13.127 16.886 1.00 75.62 317 THR A O 1
ATOM 2440 N N . VAL A 1 318 ? -8.471 12.518 18.473 1.00 78.00 318 VAL A N 1
ATOM 2441 C CA . VAL A 1 318 ? -9.136 13.818 18.674 1.00 78.00 318 VAL A CA 1
ATOM 2442 C C . VAL A 1 318 ? -8.130 14.892 19.060 1.00 78.00 318 VAL A C 1
ATOM 2444 O O . VAL A 1 318 ? -8.040 15.909 18.381 1.00 78.00 318 VAL A O 1
ATOM 2447 N N . ARG A 1 319 ? -7.295 14.631 20.072 1.00 76.81 319 ARG A N 1
ATOM 2448 C CA . ARG A 1 319 ? -6.258 15.577 20.506 1.00 76.81 319 ARG A CA 1
ATOM 2449 C C . ARG A 1 319 ? -5.232 15.892 19.416 1.00 76.81 319 ARG A C 1
ATOM 2451 O O . ARG A 1 319 ? -4.696 16.993 19.398 1.00 76.81 319 ARG A O 1
ATOM 2458 N N . ALA A 1 320 ? -4.935 14.938 18.537 1.00 71.81 320 ALA A N 1
ATOM 2459 C CA . ALA A 1 320 ? -3.970 15.089 17.449 1.00 71.81 320 ALA A CA 1
ATOM 2460 C C . ALA A 1 320 ? -4.575 15.670 16.155 1.00 71.81 320 ALA A C 1
ATOM 2462 O O . ALA A 1 320 ? -3.877 15.754 15.144 1.00 71.81 320 ALA A O 1
ATOM 2463 N N . SER A 1 321 ? -5.864 16.010 16.149 1.00 66.88 321 SER A N 1
ATOM 2464 C CA . SER A 1 321 ? -6.556 16.523 14.971 1.00 66.88 321 SER A CA 1
ATOM 2465 C C . SER A 1 321 ? -6.404 18.032 14.847 1.00 66.88 321 SER A C 1
ATOM 2467 O O . SER A 1 321 ? -6.978 18.773 15.639 1.00 66.88 321 SER A O 1
ATOM 2469 N N . GLU A 1 322 ? -5.710 18.483 13.803 1.00 67.12 322 GLU A N 1
ATOM 2470 C CA . GLU A 1 322 ? -5.559 19.909 13.464 1.00 67.12 322 GLU A CA 1
ATOM 2471 C C . GLU A 1 322 ? -6.927 20.598 13.324 1.00 67.12 322 GLU A C 1
ATOM 2473 O O . GLU A 1 322 ? -7.134 21.678 13.853 1.00 67.12 322 GLU A O 1
ATOM 2478 N N . ALA A 1 323 ? -7.916 19.895 12.757 1.00 62.78 323 ALA A N 1
ATOM 2479 C CA . ALA A 1 323 ? -9.287 20.389 12.587 1.00 62.78 323 ALA A CA 1
ATOM 2480 C C . ALA A 1 323 ? -9.987 20.829 13.878 1.00 62.78 323 ALA A C 1
ATOM 2482 O O . ALA A 1 323 ? -10.917 21.620 13.827 1.00 62.78 323 ALA A O 1
ATOM 2483 N N . ILE A 1 324 ? -9.619 20.209 15.002 1.00 63.41 324 ILE A N 1
ATOM 2484 C CA . ILE A 1 324 ? -10.224 20.467 16.313 1.00 63.41 324 ILE A CA 1
ATOM 2485 C C . ILE A 1 324 ? -9.362 21.462 17.089 1.00 63.41 324 ILE A C 1
ATOM 2487 O O . ILE A 1 324 ? -9.891 22.208 17.894 1.00 63.41 324 ILE A O 1
ATOM 2491 N N . GLN A 1 325 ? -8.048 21.486 16.844 1.00 61.00 325 GLN A N 1
ATOM 2492 C CA . GLN A 1 325 ? -7.143 22.468 17.445 1.00 61.00 325 GLN A CA 1
ATOM 2493 C C . GLN A 1 325 ? -7.324 23.882 16.872 1.00 61.00 325 GLN A C 1
ATOM 2495 O O . GLN A 1 325 ? -6.928 24.840 17.524 1.00 61.00 325 GLN A O 1
ATOM 2500 N N . GLU A 1 326 ? -7.873 24.007 15.662 1.00 54.50 326 GLU A N 1
ATOM 2501 C CA . GLU A 1 326 ? -8.151 25.293 15.004 1.00 54.50 326 GLU A CA 1
ATOM 2502 C C . GLU A 1 326 ? -9.510 25.920 15.386 1.00 54.50 326 GLU A C 1
ATOM 2504 O O . GLU A 1 326 ? -9.788 27.037 14.950 1.00 54.50 326 GLU A O 1
ATOM 2509 N N . VAL A 1 327 ? -10.351 25.220 16.164 1.00 49.50 327 VAL A N 1
ATOM 2510 C CA . VAL A 1 327 ? -11.642 25.717 16.692 1.00 49.50 327 VAL A CA 1
ATOM 2511 C C . VAL A 1 327 ? -11.455 26.226 18.113 1.00 49.50 327 VAL A C 1
ATOM 2513 O O . VAL A 1 327 ? -11.988 27.319 18.402 1.00 49.50 327 VAL A O 1
#